Protein AF-A0A6N0BP02-F1 (afdb_monomer)

Sequence (298 aa):
MDADMLDEQMLKAHFDAASQPAMGEALELFSFLGKLPDAFVASQQREAKRLQKLGRDKDPRLEALKVSVEEAERLRSTARWGQARFERAVAALTEEDAVFHGFISDADLRFQKGYTVRLVDDGDADGKSELSATTEADGYFSITLKVKTEKKAGGFPSREDASAVLGAGLSELFGISGAAAAAQPSSSDRKSREVYAELFDPSGQRFHQDPVPIDLEGGSVYREYVVNGDAAGSSSQRYAGNPETRELHDTQKLTKRCNFSTINPDTLVHFDTTAGAQKAGYDLCAHCFGKAKSKPKR

Mean predicted aligned error: 13.96 Å

Foldseek 3Di:
DDPVVVVLVVVVVVVVVVVVVVLVVVLVVLVVQLCVLVVQLVVLVVVLVVCVVVVNPVPVSNVVSVVVNVVSVLVNVVSVLLSVQSVVVVVQVPDPFFKAKEFEAAPSRQGDFQKKKWKDFPPCPPCPDIFMFTADNSRMTITGLPDPPPPPPDDDPDCVLVVLVVVVVVCVSVVVPPPSPPPDPDDDPDPPGFMWMWMAENVRDTDDIHPHTDDSPSGYHYDYHHDHCVRNVQLQAQWKAQPVQLEIARPVQDDPVQCPVVGDPVRIDTDSDPVVSVVVVGFYRCRRPNPVRGDDDD

Nearest PDB structures (foldseek):
  6s1k-assembly1_K  TM=7.282E-01  e=1.228E+00  Escherichia coli str. K-12 substr. MG1655star
  6s1k-assembly1_I  TM=7.366E-01  e=1.228E+00  Escherichia coli str. K-12 substr. MG1655star
  5nfd-assembly2_B  TM=8.803E-01  e=3.651E+00  Homo sapiens

pLDDT: mean 79.86, std 18.84, range [36.25, 97.62]

Structure (mmCIF, N/CA/C/O backbone):
data_AF-A0A6N0BP02-F1
#
_entry.id   AF-A0A6N0BP02-F1
#
loop_
_atom_site.group_PDB
_atom_site.id
_atom_site.type_symbol
_atom_site.label_atom_id
_atom_site.label_alt_id
_atom_site.label_comp_id
_atom_site.label_asym_id
_atom_site.label_entity_id
_atom_site.label_seq_id
_atom_site.pdbx_PDB_ins_code
_atom_site.Cartn_x
_atom_site.Cartn_y
_atom_site.Cartn_z
_atom_site.occupancy
_atom_site.B_iso_or_equiv
_atom_site.auth_seq_id
_atom_site.auth_comp_id
_atom_site.auth_asym_id
_atom_site.auth_atom_id
_atom_site.pdbx_PDB_model_num
ATOM 1 N N . MET A 1 1 ? 0.480 4.090 -51.143 1.00 54.09 1 MET A N 1
ATOM 2 C CA . MET A 1 1 ? -0.223 4.095 -49.847 1.00 54.09 1 MET A CA 1
ATOM 3 C C . MET A 1 1 ? -0.848 2.731 -49.747 1.00 54.09 1 MET A C 1
ATOM 5 O O . MET A 1 1 ? -1.725 2.441 -50.552 1.00 54.09 1 MET A O 1
ATOM 9 N N . ASP A 1 2 ? -0.282 1.881 -48.900 1.00 74.00 2 ASP A N 1
ATOM 10 C CA . ASP A 1 2 ? -0.710 0.490 -48.776 1.00 74.00 2 ASP A CA 1
ATOM 11 C C . ASP A 1 2 ? -2.062 0.428 -48.069 1.00 74.00 2 ASP A C 1
ATOM 13 O O . ASP A 1 2 ? -2.301 1.169 -47.115 1.00 74.00 2 ASP A O 1
ATOM 17 N N . ALA A 1 3 ? -2.962 -0.416 -48.574 1.00 67.81 3 ALA A N 1
ATOM 18 C CA . ALA A 1 3 ? -4.303 -0.590 -48.020 1.00 67.81 3 ALA A CA 1
ATOM 19 C C . ALA A 1 3 ? -4.255 -1.022 -46.542 1.00 67.81 3 ALA A C 1
ATOM 21 O O . ALA A 1 3 ? -5.047 -0.535 -45.739 1.00 67.81 3 ALA A O 1
ATOM 22 N N . ASP A 1 4 ? -3.242 -1.808 -46.172 1.00 65.38 4 ASP A N 1
ATOM 23 C CA . ASP A 1 4 ? -3.018 -2.283 -44.804 1.00 65.38 4 ASP A CA 1
ATOM 24 C C . ASP A 1 4 ? -2.772 -1.133 -43.810 1.00 65.38 4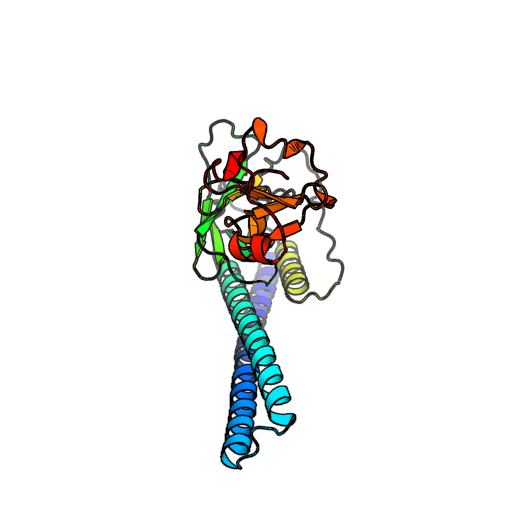 ASP A C 1
ATOM 26 O O . ASP A 1 4 ? -3.284 -1.151 -42.695 1.00 65.38 4 ASP A O 1
ATOM 30 N N . MET A 1 5 ? -2.080 -0.065 -44.232 1.00 68.38 5 MET A N 1
ATOM 31 C CA . MET A 1 5 ? -1.876 1.129 -43.397 1.00 68.38 5 MET A CA 1
ATOM 32 C C . MET A 1 5 ? -3.181 1.886 -43.111 1.00 68.38 5 MET A C 1
ATOM 34 O O . MET A 1 5 ? -3.288 2.579 -42.099 1.00 68.38 5 MET A O 1
ATOM 38 N N . LEU A 1 6 ? -4.144 1.827 -44.033 1.00 68.69 6 LEU A N 1
ATOM 39 C CA . LEU A 1 6 ? -5.411 2.552 -43.938 1.00 68.69 6 LEU A CA 1
ATOM 40 C C . LEU A 1 6 ? -6.392 1.809 -43.024 1.00 68.69 6 LEU A C 1
ATOM 42 O O . LEU A 1 6 ? -7.013 2.439 -42.167 1.00 68.69 6 LEU A O 1
ATOM 46 N N . ASP A 1 7 ? -6.451 0.482 -43.133 1.00 59.44 7 ASP A N 1
ATOM 47 C CA . ASP A 1 7 ? -7.251 -0.362 -42.240 1.00 59.44 7 ASP A CA 1
ATOM 48 C C . ASP A 1 7 ? -6.735 -0.309 -40.796 1.00 59.44 7 ASP A C 1
ATOM 50 O O . ASP A 1 7 ? -7.526 -0.176 -39.860 1.00 59.44 7 ASP A O 1
ATOM 54 N N . GLU A 1 8 ? -5.414 -0.294 -40.598 1.00 57.53 8 GLU A N 1
ATOM 55 C CA . GLU A 1 8 ? -4.807 -0.159 -39.271 1.00 57.53 8 GLU A CA 1
ATOM 56 C C . GLU A 1 8 ? -5.109 1.212 -38.633 1.00 57.53 8 GLU A C 1
ATOM 58 O O . GLU A 1 8 ? -5.434 1.304 -37.445 1.00 57.53 8 GLU A O 1
ATOM 63 N N . GLN A 1 9 ? -5.094 2.290 -39.428 1.00 65.00 9 GLN A N 1
ATOM 64 C CA . GLN A 1 9 ? -5.487 3.624 -38.962 1.00 65.00 9 GLN A CA 1
ATOM 65 C C . GLN A 1 9 ? -6.977 3.717 -38.611 1.00 65.00 9 GLN A C 1
ATOM 67 O O . GLN A 1 9 ? -7.329 4.385 -37.635 1.00 65.00 9 GLN A O 1
ATOM 72 N N . MET A 1 10 ? -7.856 3.044 -39.358 1.00 61.81 10 MET A N 1
ATOM 73 C CA . MET A 1 10 ? -9.293 3.037 -39.067 1.00 61.81 10 MET A CA 1
ATOM 74 C C . MET A 1 10 ? -9.630 2.198 -37.830 1.00 61.81 10 MET A C 1
ATOM 76 O O . MET A 1 10 ? -10.386 2.661 -36.973 1.00 61.81 10 MET A O 1
ATOM 80 N N . LEU A 1 11 ? -9.028 1.014 -37.674 1.00 49.28 11 LEU A N 1
ATOM 81 C CA . LEU A 1 11 ? -9.149 0.204 -36.455 1.00 49.28 11 LEU A CA 1
ATOM 82 C C . LEU A 1 11 ? -8.632 0.958 -35.225 1.00 49.28 11 LEU A C 1
ATOM 84 O O . LEU A 1 11 ? -9.276 0.938 -34.173 1.00 49.28 11 LEU A O 1
ATOM 88 N N . LYS A 1 12 ? -7.520 1.692 -35.371 1.00 58.38 12 LYS A N 1
ATOM 89 C CA . LYS A 1 12 ? -6.984 2.566 -34.324 1.00 58.38 12 LYS A CA 1
ATOM 90 C C . LYS A 1 12 ? -7.985 3.639 -33.909 1.00 58.38 12 LYS A C 1
ATOM 92 O O . LYS A 1 12 ? -8.308 3.736 -32.729 1.00 58.38 12 LYS A O 1
ATOM 97 N N . ALA A 1 13 ? -8.500 4.402 -34.870 1.00 62.38 13 ALA A N 1
ATOM 98 C CA . ALA A 1 13 ? -9.446 5.477 -34.594 1.00 62.38 13 ALA A CA 1
ATOM 99 C C . ALA A 1 13 ? -10.735 4.959 -33.939 1.00 62.38 13 ALA A C 1
ATOM 101 O O . ALA A 1 13 ? -11.265 5.607 -33.040 1.00 62.38 13 ALA A O 1
ATOM 102 N N . HIS A 1 14 ? -11.221 3.780 -34.338 1.00 47.94 14 HIS A N 1
ATOM 103 C CA . HIS A 1 14 ? -12.418 3.182 -33.749 1.00 47.94 14 HIS A CA 1
ATOM 104 C C . HIS A 1 14 ? -12.209 2.693 -32.318 1.00 47.94 14 HIS A C 1
ATOM 106 O O . HIS A 1 14 ? -13.078 2.921 -31.478 1.00 47.94 14 HIS A O 1
ATOM 112 N N . PHE A 1 15 ? -11.074 2.060 -32.017 1.00 53.34 15 PHE A N 1
ATOM 113 C CA . PHE A 1 15 ? -10.794 1.634 -30.649 1.00 53.34 15 PHE A CA 1
ATOM 114 C C . PHE A 1 15 ? -10.520 2.834 -29.740 1.00 53.34 15 PHE A C 1
ATOM 116 O O . PHE A 1 15 ? -11.034 2.868 -28.628 1.00 53.34 15 PHE A O 1
ATOM 123 N N . ASP A 1 16 ? -9.782 3.842 -30.212 1.00 58.41 16 ASP A N 1
ATOM 124 C CA . ASP A 1 16 ? -9.504 5.062 -29.442 1.00 58.41 16 ASP A CA 1
ATOM 125 C C . ASP A 1 16 ? -10.798 5.858 -29.184 1.00 58.41 16 ASP A C 1
ATOM 127 O O . ASP A 1 16 ? -11.011 6.379 -28.090 1.00 58.41 16 ASP A O 1
ATOM 131 N N . ALA A 1 17 ? -11.720 5.877 -30.153 1.00 59.84 17 ALA A N 1
ATOM 132 C CA . ALA A 1 17 ? -13.044 6.469 -29.984 1.00 59.84 17 ALA A CA 1
ATOM 133 C C . ALA A 1 17 ? -13.966 5.658 -29.054 1.00 59.84 17 ALA A C 1
ATOM 135 O O . ALA A 1 17 ? -14.889 6.232 -28.482 1.00 59.84 17 ALA A O 1
ATOM 136 N N . ALA A 1 18 ? -13.744 4.348 -28.900 1.00 56.53 18 ALA A N 1
ATOM 137 C CA . ALA A 1 18 ? -14.547 3.475 -28.040 1.00 56.53 18 ALA A CA 1
ATOM 138 C C . ALA A 1 18 ? -13.993 3.353 -26.607 1.00 56.53 18 ALA A C 1
ATOM 140 O O . ALA A 1 18 ? -14.767 3.211 -25.660 1.00 56.53 18 ALA A O 1
ATOM 141 N N . SER A 1 19 ? -12.673 3.435 -26.420 1.00 60.34 19 SER A N 1
ATOM 142 C CA . SER A 1 19 ? -12.022 3.316 -25.109 1.00 60.34 19 SER A CA 1
ATOM 143 C C . SER A 1 19 ? -12.218 4.558 -24.240 1.00 60.34 19 SER A C 1
ATOM 145 O O . SER A 1 19 ? -12.422 4.434 -23.033 1.00 60.34 19 SER A O 1
ATOM 147 N N . GLN A 1 20 ? -12.227 5.749 -24.843 1.00 65.19 20 GLN A N 1
ATOM 148 C CA . GLN A 1 20 ? -12.463 7.008 -24.134 1.00 65.19 20 GLN A CA 1
ATOM 149 C C . GLN A 1 20 ? -13.833 7.084 -23.433 1.00 65.19 20 GLN A C 1
ATOM 151 O O . GLN A 1 20 ? -13.855 7.388 -22.238 1.00 65.19 20 GLN A O 1
ATOM 156 N N . PRO A 1 21 ? -14.973 6.792 -24.093 1.00 69.38 21 PRO A N 1
ATOM 157 C CA . PRO A 1 21 ? -16.271 6.809 -23.422 1.00 69.38 21 PRO A CA 1
ATOM 158 C C . PRO A 1 21 ? -16.387 5.717 -22.351 1.00 69.38 21 PRO A C 1
ATOM 160 O O . PRO A 1 21 ? -16.880 6.002 -21.264 1.00 69.38 21 PRO A O 1
ATOM 163 N N . ALA A 1 22 ? -15.852 4.512 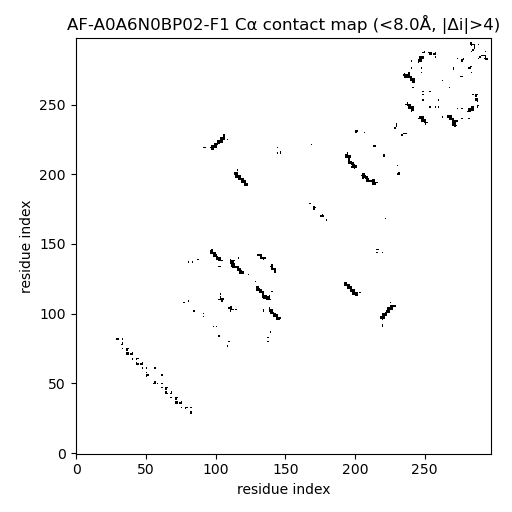-22.589 1.00 68.31 22 ALA A N 1
ATOM 164 C CA . ALA A 1 22 ? -15.868 3.435 -21.595 1.00 68.31 22 ALA A CA 1
ATOM 165 C C . ALA A 1 22 ? -15.045 3.774 -20.333 1.00 68.31 22 ALA A C 1
ATOM 167 O O . ALA A 1 22 ? -15.471 3.483 -19.215 1.00 68.31 22 ALA A O 1
ATOM 168 N N . MET A 1 23 ? -13.888 4.431 -20.486 1.00 70.19 23 MET A N 1
ATOM 169 C CA . MET A 1 23 ? -13.107 4.934 -19.348 1.00 70.19 23 MET A CA 1
ATOM 170 C C . MET A 1 23 ? -13.825 6.068 -18.610 1.00 70.19 23 MET A C 1
ATOM 172 O O . MET A 1 23 ? -13.795 6.104 -17.381 1.00 70.19 23 MET A O 1
ATOM 176 N N . GLY A 1 24 ? -14.498 6.966 -19.336 1.00 73.75 24 GLY A N 1
ATOM 177 C CA . GLY A 1 24 ? -15.325 8.018 -18.743 1.00 73.75 24 GLY A CA 1
ATOM 178 C C . GLY A 1 24 ? -16.450 7.451 -17.873 1.00 73.75 24 GLY A C 1
ATOM 179 O O . GLY A 1 24 ? -16.595 7.846 -16.719 1.00 73.75 24 GLY A O 1
ATOM 180 N N . GLU A 1 25 ? -17.188 6.462 -18.378 1.00 77.75 25 GLU A N 1
ATOM 181 C CA . GLU A 1 25 ? -18.248 5.778 -17.624 1.00 77.75 25 GLU A CA 1
ATOM 182 C C . GLU A 1 25 ? -17.701 5.021 -16.405 1.00 77.75 25 GLU A C 1
ATOM 184 O O . GLU A 1 25 ? -18.303 5.057 -15.329 1.00 77.75 25 GLU A O 1
ATOM 189 N N . ALA A 1 26 ? -16.534 4.378 -16.529 1.00 73.31 26 ALA A N 1
ATOM 190 C CA . ALA A 1 26 ? -15.871 3.728 -15.402 1.00 73.31 26 ALA A CA 1
ATOM 191 C C . ALA A 1 26 ? -15.487 4.740 -14.307 1.00 73.31 26 ALA A C 1
ATOM 193 O O . ALA A 1 26 ? -15.749 4.491 -13.129 1.00 73.31 26 ALA A O 1
ATOM 194 N N . LEU A 1 27 ? -14.933 5.901 -14.678 1.00 76.25 27 LEU A N 1
ATOM 195 C CA . LEU A 1 27 ? -14.625 6.990 -13.741 1.00 76.25 27 LEU A CA 1
ATOM 196 C C . LEU A 1 27 ? -15.880 7.502 -13.031 1.00 76.25 27 LEU A C 1
ATOM 198 O O . LEU A 1 27 ? -15.865 7.708 -11.815 1.00 76.25 27 LEU A O 1
ATOM 202 N N . GLU A 1 28 ? -16.978 7.686 -13.764 1.00 80.38 28 GLU A N 1
ATOM 203 C CA . GLU A 1 28 ? -18.250 8.111 -13.179 1.00 80.38 28 GLU A CA 1
ATOM 204 C C . GLU A 1 28 ? -18.812 7.067 -12.210 1.00 80.38 28 GLU A C 1
ATOM 206 O O . GLU A 1 28 ? -19.241 7.421 -11.105 1.00 80.38 28 GLU A O 1
ATOM 211 N N . LEU A 1 29 ? -18.753 5.782 -12.570 1.00 79.81 29 LEU A N 1
ATOM 212 C CA . LEU A 1 29 ? -19.163 4.686 -11.697 1.00 79.81 29 LEU A CA 1
ATOM 213 C C . LEU A 1 29 ? -18.308 4.640 -10.425 1.00 79.81 29 LEU A C 1
ATOM 215 O O . LEU A 1 29 ? -18.861 4.550 -9.330 1.00 79.81 29 LEU A O 1
ATOM 219 N N . PHE A 1 30 ? -16.984 4.765 -10.533 1.00 77.94 30 PHE A N 1
ATOM 220 C CA . PHE A 1 30 ? -16.097 4.839 -9.368 1.00 77.94 30 PHE A CA 1
ATOM 221 C C . PHE A 1 30 ? -16.401 6.056 -8.491 1.00 77.94 30 PHE A C 1
ATOM 223 O O . PHE A 1 30 ? -16.498 5.924 -7.270 1.00 77.94 30 PHE A O 1
ATOM 230 N N . SER A 1 31 ? -16.631 7.224 -9.096 1.00 79.44 31 SER A N 1
ATOM 231 C CA . SER A 1 31 ? -17.031 8.437 -8.375 1.00 79.44 31 SER A CA 1
ATOM 232 C C . SER A 1 31 ? -18.355 8.245 -7.632 1.00 79.44 31 SER A C 1
ATOM 234 O O . SER A 1 31 ? -18.522 8.702 -6.497 1.00 79.44 31 SER A O 1
ATOM 236 N N . PHE A 1 32 ? -19.309 7.543 -8.245 1.00 82.88 32 PHE A N 1
ATOM 237 C CA . PHE A 1 32 ? -20.578 7.200 -7.617 1.00 82.88 32 PHE A CA 1
ATOM 238 C C . PHE A 1 32 ? -20.394 6.211 -6.459 1.00 82.88 32 PHE A C 1
ATOM 240 O O . PHE A 1 32 ? -20.877 6.467 -5.353 1.00 82.88 32 PHE A O 1
ATOM 247 N N . LEU A 1 33 ? -19.651 5.122 -6.675 1.00 80.50 33 LEU A N 1
ATOM 248 C CA . LEU A 1 33 ? -19.361 4.116 -5.651 1.00 80.50 33 LEU A CA 1
ATOM 249 C C . LEU A 1 33 ? -18.604 4.719 -4.461 1.00 80.50 33 LEU A C 1
ATOM 251 O O . LEU A 1 33 ? -18.907 4.383 -3.318 1.00 80.50 33 LEU A O 1
ATOM 255 N N . GLY A 1 34 ? -17.710 5.683 -4.699 1.00 80.44 34 GLY A N 1
ATOM 256 C CA . GLY A 1 34 ? -17.009 6.424 -3.650 1.00 80.44 34 GLY A CA 1
ATOM 257 C C . GLY A 1 34 ? -17.931 7.246 -2.736 1.00 80.44 34 GLY A C 1
ATOM 258 O O . GLY A 1 34 ? -17.589 7.480 -1.576 1.00 80.44 34 GLY A O 1
ATOM 259 N N . LYS A 1 35 ? -19.124 7.642 -3.207 1.00 85.88 35 LYS A N 1
ATOM 260 C CA . LYS A 1 35 ? -20.110 8.417 -2.423 1.00 85.88 35 LYS A CA 1
ATOM 261 C C . LYS A 1 35 ? -21.003 7.549 -1.533 1.00 85.88 35 LYS A C 1
ATOM 263 O O . LYS A 1 35 ? -21.550 8.056 -0.549 1.00 85.88 35 LYS A O 1
ATOM 268 N N . LEU A 1 36 ? -21.172 6.263 -1.849 1.00 88.62 36 LEU A N 1
ATOM 269 C CA . LEU A 1 36 ? -22.065 5.369 -1.100 1.00 88.62 36 LEU A CA 1
ATOM 270 C C . LEU A 1 36 ? -21.646 5.193 0.374 1.00 88.62 36 LEU A C 1
ATOM 272 O O . LEU A 1 36 ? -22.517 5.339 1.240 1.00 88.62 36 LEU A O 1
ATOM 276 N N . PRO A 1 37 ? -20.355 4.968 0.706 1.00 88.62 37 PRO A N 1
ATOM 277 C CA . PRO A 1 37 ? -19.915 4.888 2.097 1.00 88.62 37 PRO A CA 1
ATOM 278 C C . PRO A 1 37 ? -20.215 6.161 2.892 1.00 88.62 37 PRO A C 1
ATOM 280 O O . PRO A 1 37 ? -20.671 6.076 4.029 1.00 88.62 37 PRO A O 1
ATOM 283 N N . ASP A 1 38 ? -20.035 7.345 2.296 1.00 87.62 38 ASP A N 1
ATOM 284 C CA . ASP A 1 38 ? -20.312 8.623 2.966 1.00 87.62 38 ASP A CA 1
ATOM 285 C C . ASP A 1 38 ? -21.805 8.784 3.294 1.00 87.62 38 ASP A C 1
ATOM 287 O O . ASP A 1 38 ? -22.168 9.160 4.415 1.00 87.62 38 ASP A O 1
ATOM 291 N N . ALA A 1 39 ? -22.690 8.441 2.352 1.00 90.81 39 ALA A N 1
ATOM 292 C CA . ALA A 1 39 ? -24.134 8.467 2.581 1.00 90.81 39 ALA A CA 1
ATOM 293 C C . ALA A 1 39 ? -24.561 7.475 3.679 1.00 90.81 39 ALA A C 1
ATOM 295 O O . ALA A 1 39 ? -25.383 7.814 4.541 1.00 90.81 39 ALA A O 1
ATOM 296 N N . PHE A 1 40 ? -23.976 6.274 3.675 1.00 92.31 40 PHE A N 1
ATOM 297 C CA . PHE A 1 40 ? -24.231 5.242 4.675 1.00 92.31 40 PHE A CA 1
ATOM 298 C C . PHE A 1 40 ? -23.752 5.668 6.071 1.00 92.31 40 PHE A C 1
ATOM 300 O O . PHE A 1 40 ? -24.559 5.673 7.002 1.00 92.31 40 PHE A O 1
ATOM 307 N N . VAL A 1 41 ? -22.497 6.119 6.213 1.00 91.88 41 VAL A N 1
ATOM 308 C CA . VAL A 1 41 ? -21.934 6.637 7.477 1.00 91.88 41 VAL A CA 1
ATOM 309 C C . VAL A 1 41 ? -22.814 7.754 8.033 1.00 91.88 41 VAL A C 1
ATOM 311 O O . VAL A 1 41 ? -23.217 7.712 9.198 1.00 91.88 41 VAL A O 1
ATOM 314 N N . ALA A 1 42 ? -23.191 8.725 7.195 1.00 94.06 42 ALA A N 1
ATOM 315 C CA . ALA A 1 42 ? -24.053 9.824 7.613 1.00 94.06 42 ALA A CA 1
ATOM 316 C C . ALA A 1 42 ? -25.430 9.335 8.098 1.00 94.06 42 ALA A C 1
ATOM 318 O O . ALA A 1 42 ? -25.988 9.897 9.043 1.00 94.06 42 ALA A O 1
ATOM 319 N N . SER A 1 43 ? -25.983 8.288 7.477 1.00 95.56 43 SER A N 1
ATOM 320 C CA . SER A 1 43 ? -27.235 7.661 7.910 1.00 95.56 43 SER A CA 1
ATOM 321 C C . SER A 1 43 ? -27.109 6.997 9.284 1.00 95.56 43 SER A C 1
ATOM 323 O O . SER A 1 43 ? -27.890 7.319 10.183 1.00 95.56 43 SER A O 1
ATOM 325 N N . GLN A 1 44 ? -26.090 6.154 9.488 1.00 95.88 44 GLN A N 1
ATOM 326 C CA . GLN A 1 44 ? -25.871 5.460 10.763 1.00 95.88 44 GLN A CA 1
ATOM 327 C C . GLN A 1 44 ? -25.601 6.445 11.910 1.00 95.88 44 GLN A C 1
ATOM 329 O O . GLN A 1 44 ? -26.158 6.318 13.001 1.00 95.88 44 GLN A O 1
ATOM 334 N N . GLN A 1 45 ? -24.823 7.501 11.650 1.00 95.56 45 GLN A N 1
ATOM 335 C CA . GLN A 1 45 ? -24.556 8.557 12.629 1.00 95.56 45 GLN A CA 1
ATOM 336 C C . GLN A 1 45 ? -25.820 9.338 13.021 1.00 95.56 45 GLN A C 1
ATOM 338 O O . GLN A 1 45 ? -25.974 9.716 14.186 1.00 95.56 45 GLN A O 1
ATOM 343 N N . ARG A 1 46 ? -26.738 9.601 12.077 1.00 97.44 46 ARG A N 1
ATOM 344 C CA . ARG A 1 46 ? -28.029 10.242 12.387 1.00 97.44 46 ARG A CA 1
ATOM 345 C C . ARG A 1 46 ? -28.884 9.359 13.288 1.00 97.44 46 ARG A C 1
ATOM 347 O O . ARG A 1 46 ? -29.460 9.871 14.248 1.00 97.44 46 ARG A O 1
ATOM 354 N N . GLU A 1 47 ? -28.935 8.061 13.009 1.00 97.06 47 GLU A N 1
ATOM 355 C CA . GLU A 1 47 ? -29.698 7.111 13.817 1.00 97.06 47 GLU A CA 1
ATOM 356 C C . GLU A 1 47 ? -29.109 6.958 15.226 1.00 97.06 47 GLU A C 1
ATOM 358 O O . GLU A 1 47 ? -29.844 7.024 16.214 1.00 97.06 47 GLU A O 1
ATOM 363 N N . ALA A 1 48 ? -27.781 6.881 15.348 1.00 94.88 48 ALA A N 1
ATOM 364 C CA . ALA A 1 48 ? -27.108 6.838 16.644 1.00 94.88 48 ALA A CA 1
ATOM 365 C C . ALA A 1 48 ? -27.424 8.089 17.484 1.00 94.88 48 ALA A C 1
ATOM 367 O O . ALA A 1 48 ? -27.833 7.987 18.643 1.00 94.88 48 ALA A O 1
ATOM 368 N N . LYS A 1 49 ? -27.342 9.281 16.873 1.00 96.19 49 LYS A N 1
ATOM 369 C CA . LYS A 1 49 ? -27.725 10.548 17.521 1.00 96.19 49 LYS A CA 1
ATOM 370 C C . LYS A 1 49 ? -29.202 10.574 17.921 1.00 96.19 49 LYS A C 1
ATOM 372 O O . LYS A 1 49 ? -29.541 11.141 18.959 1.00 96.19 49 LYS A O 1
ATOM 377 N N . ARG A 1 50 ? -30.097 9.988 17.116 1.00 97.62 50 ARG A N 1
ATOM 378 C CA . ARG A 1 50 ? -31.532 9.899 17.429 1.00 97.62 50 ARG A CA 1
ATOM 379 C C . ARG A 1 50 ? -31.771 9.044 18.672 1.00 97.62 50 ARG A C 1
ATOM 381 O O . ARG A 1 50 ? -32.514 9.470 19.551 1.00 97.62 50 ARG A O 1
ATOM 388 N N . LEU A 1 51 ? -31.138 7.876 18.763 1.00 96.06 51 LEU A N 1
ATOM 389 C CA . LEU A 1 51 ? -31.261 6.982 19.918 1.00 96.06 51 LEU A CA 1
ATOM 390 C C . LEU A 1 51 ? -30.716 7.624 21.203 1.00 96.06 51 LEU A C 1
ATOM 392 O O . LEU A 1 51 ? -31.395 7.586 22.228 1.00 96.06 51 LEU A O 1
ATOM 396 N N . GLN A 1 52 ? -29.565 8.297 21.130 1.00 95.25 52 GLN A N 1
ATOM 397 C CA . GLN A 1 52 ? -29.007 9.059 22.257 1.00 95.25 52 GLN A CA 1
ATOM 398 C C . GLN A 1 52 ? -29.973 10.149 22.749 1.00 95.25 52 GLN A C 1
ATOM 400 O O . GLN A 1 52 ? -30.261 10.246 23.938 1.00 95.25 52 GLN A O 1
ATOM 405 N N . LYS A 1 53 ? -30.570 10.929 21.834 1.00 96.88 53 LYS A N 1
ATOM 406 C CA . LYS A 1 53 ? -31.561 11.964 22.193 1.00 96.88 53 LYS A CA 1
ATOM 407 C C . LYS A 1 53 ? -32.817 11.411 22.870 1.00 96.88 53 LYS A C 1
ATOM 409 O O . LYS A 1 53 ? -33.478 12.141 23.599 1.00 96.88 53 LYS A O 1
ATOM 414 N N . LEU A 1 54 ? -33.154 10.146 22.629 1.00 96.50 54 LEU A N 1
ATOM 415 C CA . LEU A 1 54 ? -34.277 9.463 23.275 1.00 96.50 54 LEU A CA 1
ATOM 416 C C . LEU A 1 54 ? -33.917 8.888 24.659 1.00 96.50 54 LEU A C 1
ATOM 418 O O . LEU A 1 54 ? -34.730 8.163 25.229 1.00 96.50 54 LEU A O 1
ATOM 422 N N . GLY A 1 55 ? -32.718 9.167 25.185 1.00 95.38 55 GLY A N 1
ATOM 423 C CA . GLY A 1 55 ? -32.239 8.633 26.464 1.00 95.38 55 GLY A CA 1
ATOM 424 C C . GLY A 1 55 ? -31.964 7.129 26.421 1.00 95.38 55 GLY A C 1
ATOM 425 O O . GLY A 1 55 ? -31.998 6.453 27.449 1.00 95.38 55 GLY A O 1
ATOM 426 N N . ARG A 1 56 ? -31.740 6.574 25.224 1.00 93.50 56 ARG A N 1
ATOM 427 C CA . ARG A 1 56 ? -31.528 5.139 25.003 1.00 93.50 56 ARG A CA 1
ATOM 428 C C . ARG A 1 56 ? -30.048 4.773 24.973 1.00 93.50 56 ARG A C 1
ATOM 430 O O . ARG A 1 56 ? -29.632 3.957 24.162 1.00 93.50 56 ARG A O 1
ATOM 437 N N . ASP A 1 57 ? -29.259 5.336 25.882 1.00 91.94 57 ASP A N 1
ATOM 438 C CA . ASP A 1 57 ? -27.793 5.193 25.885 1.00 91.94 57 ASP A CA 1
ATOM 439 C C . ASP A 1 57 ? -27.305 3.753 26.116 1.00 91.94 57 ASP A C 1
ATOM 441 O O . ASP A 1 57 ? -26.154 3.433 25.836 1.00 91.94 57 ASP A O 1
ATOM 445 N N . LYS A 1 58 ? -28.183 2.873 26.613 1.00 94.12 58 LYS A N 1
ATOM 446 C CA . LYS A 1 58 ? -27.914 1.443 26.837 1.00 94.12 58 LYS A CA 1
ATOM 447 C C . LYS A 1 58 ? -28.567 0.528 25.795 1.00 94.12 58 LYS A C 1
ATOM 449 O O . LYS A 1 58 ? -28.594 -0.684 25.991 1.00 94.12 58 LYS A O 1
ATOM 454 N N . ASP A 1 59 ? -29.155 1.083 24.735 1.00 95.25 59 ASP A N 1
ATOM 455 C CA . ASP A 1 59 ? -29.767 0.283 23.673 1.00 95.25 59 ASP A CA 1
ATOM 456 C C . ASP A 1 59 ? -28.661 -0.455 22.896 1.00 95.25 59 ASP A C 1
ATOM 458 O O . ASP A 1 59 ? -27.759 0.205 22.375 1.00 95.25 59 ASP A O 1
ATOM 462 N N . PRO A 1 60 ? -28.700 -1.798 22.787 1.00 95.00 60 PRO A N 1
ATOM 463 C CA . PRO A 1 60 ? -27.671 -2.571 22.082 1.00 95.00 60 PRO A CA 1
ATOM 464 C C . PRO A 1 60 ? -27.516 -2.156 20.612 1.00 95.00 60 PRO A C 1
ATOM 466 O O . PRO A 1 60 ? -26.464 -2.373 20.011 1.00 95.00 60 PRO A O 1
ATOM 469 N N . ARG A 1 61 ? -28.532 -1.504 20.030 1.00 95.44 61 ARG A N 1
ATOM 470 C CA . ARG A 1 61 ? -28.451 -0.929 18.685 1.00 95.44 61 ARG A CA 1
ATOM 471 C C . ARG A 1 61 ? -27.399 0.171 18.585 1.00 95.44 61 ARG A C 1
ATOM 473 O O . ARG A 1 61 ? -26.813 0.313 17.523 1.00 95.44 61 ARG A O 1
ATOM 480 N N . LEU A 1 62 ? -27.131 0.933 19.649 1.00 95.06 62 LEU A N 1
ATOM 481 C CA . LEU A 1 62 ? -26.099 1.974 19.619 1.00 95.06 62 LEU A CA 1
ATOM 482 C C . LEU A 1 62 ? -24.705 1.394 19.383 1.00 95.06 62 LEU A C 1
ATOM 484 O O . LEU A 1 62 ? -23.953 1.951 18.590 1.00 95.06 62 LEU A O 1
ATOM 488 N N . GLU A 1 63 ? -24.375 0.275 20.027 1.00 93.44 63 GLU A N 1
ATOM 489 C CA . GLU A 1 63 ? -23.088 -0.392 19.810 1.00 93.44 63 GLU A CA 1
ATOM 490 C C . GLU A 1 63 ? -23.003 -0.982 18.399 1.00 93.44 63 GLU A C 1
ATOM 492 O O . GLU A 1 63 ? -22.005 -0.779 17.712 1.00 93.44 63 GLU A O 1
ATOM 497 N N . ALA A 1 64 ? -24.082 -1.599 17.904 1.00 95.25 64 ALA A N 1
ATOM 498 C CA . ALA A 1 64 ? -24.136 -2.081 16.522 1.00 95.25 64 ALA A CA 1
ATOM 499 C C . ALA A 1 64 ? -23.947 -0.946 15.493 1.00 95.25 64 ALA A C 1
ATOM 501 O O . ALA A 1 64 ? -23.229 -1.111 14.509 1.00 95.25 64 ALA A O 1
ATOM 502 N N . LEU A 1 65 ? -24.545 0.227 15.733 1.00 94.94 65 LEU A N 1
ATOM 503 C CA . LEU A 1 65 ? -24.387 1.403 14.874 1.00 94.94 65 LEU A CA 1
ATOM 504 C C . LEU A 1 65 ? -22.950 1.934 14.881 1.00 94.94 65 LEU A C 1
ATOM 506 O O . LEU A 1 65 ? -22.456 2.324 13.828 1.00 94.94 65 LEU A O 1
ATOM 510 N N . LYS A 1 66 ? -22.269 1.942 16.034 1.00 92.69 66 LYS A N 1
ATOM 511 C CA . LYS A 1 66 ? -20.858 2.356 16.122 1.00 92.69 66 LYS A CA 1
ATOM 512 C C . LYS A 1 66 ? -19.954 1.431 15.313 1.00 92.69 66 LYS A C 1
ATOM 514 O O . LYS A 1 66 ? -19.185 1.923 14.496 1.00 92.69 66 LYS A O 1
ATOM 519 N N . VAL A 1 67 ? -20.109 0.117 15.484 1.00 94.31 67 VAL A N 1
ATOM 520 C CA . VAL A 1 67 ? -19.359 -0.886 14.709 1.00 94.31 67 VAL A CA 1
ATOM 521 C C . VAL A 1 67 ? -19.618 -0.711 13.210 1.00 94.31 67 VAL A C 1
ATOM 523 O O . VAL A 1 67 ? -18.682 -0.688 12.418 1.00 94.31 67 VAL A O 1
ATOM 526 N N . SER A 1 68 ? -20.877 -0.497 12.818 1.00 93.81 68 SER A N 1
ATOM 527 C CA . SER A 1 68 ? -21.243 -0.265 11.417 1.00 93.81 68 SER A CA 1
ATOM 528 C C . SER A 1 68 ? -20.639 1.024 10.840 1.00 93.81 68 SER A C 1
ATOM 530 O O . SER A 1 68 ? -20.241 1.043 9.677 1.00 93.81 68 SER A O 1
ATOM 532 N N . VAL A 1 69 ? -20.541 2.097 11.636 1.00 90.62 69 VAL A N 1
ATOM 533 C CA . VAL A 1 69 ? -19.849 3.333 11.233 1.00 90.62 69 VAL A CA 1
ATOM 534 C C . VAL A 1 69 ? -18.358 3.077 11.033 1.00 90.62 69 VAL A C 1
ATOM 536 O O . VAL A 1 69 ? -17.830 3.479 10.001 1.00 90.62 69 VAL A O 1
ATOM 539 N N . GLU A 1 70 ? -17.693 2.391 11.966 1.00 89.06 70 GLU A N 1
ATOM 540 C CA . GLU A 1 70 ? -16.267 2.061 11.837 1.00 89.06 70 GLU A CA 1
ATOM 541 C C . GLU A 1 70 ? -15.985 1.220 10.585 1.00 89.06 70 GLU A C 1
ATOM 543 O O . GLU A 1 70 ? -15.047 1.506 9.841 1.00 89.06 70 GLU A O 1
ATOM 548 N N . GLU A 1 71 ? -16.808 0.208 10.310 1.00 88.88 71 GLU A N 1
ATOM 549 C CA . GLU A 1 71 ? -16.674 -0.629 9.115 1.00 88.88 71 GLU A CA 1
ATOM 550 C C . GLU A 1 71 ? -16.887 0.178 7.827 1.00 88.88 71 GLU A C 1
ATOM 552 O O . GLU A 1 71 ? -16.095 0.087 6.886 1.00 88.88 71 GLU A O 1
ATOM 557 N N . ALA A 1 72 ? -17.904 1.038 7.794 1.00 88.19 72 ALA A N 1
ATOM 558 C CA . ALA A 1 72 ? -18.160 1.889 6.641 1.00 88.19 72 ALA A CA 1
ATOM 559 C C . ALA A 1 72 ? -17.065 2.948 6.421 1.00 88.19 72 ALA A C 1
ATOM 561 O O . ALA A 1 72 ? -16.763 3.290 5.278 1.00 88.19 72 ALA A O 1
ATOM 562 N N . GLU A 1 73 ? -16.422 3.443 7.482 1.00 88.00 73 GLU A N 1
ATOM 563 C CA . GLU A 1 73 ? -15.256 4.326 7.372 1.00 88.00 73 GLU A CA 1
ATOM 564 C C . GLU A 1 73 ? -14.022 3.606 6.812 1.00 88.00 73 GLU A C 1
ATOM 566 O O . GLU A 1 73 ? -13.268 4.208 6.034 1.00 88.00 73 GLU A O 1
ATOM 571 N N . ARG A 1 74 ? -13.836 2.317 7.133 1.00 85.62 74 ARG A N 1
ATOM 572 C CA . ARG A 1 74 ? -12.816 1.478 6.482 1.00 85.62 74 ARG A CA 1
ATOM 573 C C . ARG A 1 74 ? -13.114 1.327 4.995 1.00 85.62 74 ARG A C 1
ATOM 575 O O . ARG A 1 74 ? -12.262 1.678 4.185 1.00 85.62 74 ARG A O 1
ATOM 582 N N . LEU A 1 75 ? -14.341 0.934 4.637 1.00 85.50 75 LEU A N 1
ATOM 583 C CA . LEU A 1 75 ? -14.770 0.809 3.237 1.00 85.50 75 LEU A CA 1
ATOM 584 C C . LEU A 1 75 ? -14.599 2.117 2.461 1.00 85.50 75 LEU A C 1
ATOM 586 O O . LEU A 1 75 ? -14.113 2.108 1.333 1.00 85.50 75 LEU A O 1
ATOM 590 N N . ARG A 1 76 ? -14.942 3.256 3.073 1.00 86.06 76 ARG A N 1
ATOM 591 C CA . ARG A 1 76 ? -14.716 4.579 2.483 1.00 86.06 76 ARG A CA 1
ATOM 592 C C . ARG A 1 76 ? -13.243 4.822 2.175 1.00 86.06 76 ARG A C 1
ATOM 594 O O . ARG A 1 76 ? -12.922 5.359 1.118 1.00 86.06 76 ARG A O 1
ATOM 601 N N . SER A 1 77 ? -12.361 4.485 3.111 1.00 85.19 77 SER A N 1
ATOM 602 C CA . SER A 1 77 ? -10.922 4.702 2.949 1.00 85.19 77 SER A CA 1
ATOM 603 C C . SER A 1 77 ? -10.374 3.830 1.821 1.00 85.19 77 SER A C 1
ATOM 605 O O . SER A 1 77 ? -9.727 4.353 0.918 1.00 85.19 77 SER A O 1
ATOM 607 N N . THR A 1 78 ? -10.751 2.549 1.791 1.00 83.25 78 THR A N 1
ATOM 608 C CA . THR A 1 78 ? -10.408 1.618 0.708 1.00 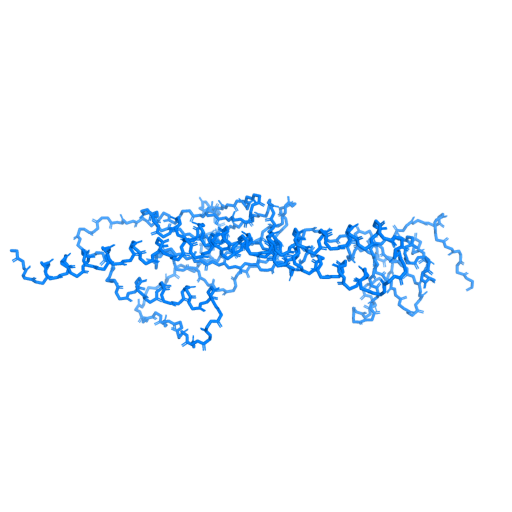83.25 78 THR A CA 1
ATOM 609 C C . THR A 1 78 ? -10.928 2.091 -0.649 1.00 83.25 78 THR A C 1
ATOM 611 O O . THR A 1 78 ? -10.179 2.085 -1.620 1.00 83.25 78 THR A O 1
ATOM 614 N N . ALA A 1 79 ? -12.177 2.562 -0.728 1.00 84.50 79 ALA A N 1
ATOM 615 C CA . ALA A 1 79 ? -12.752 3.077 -1.970 1.00 84.50 79 ALA A CA 1
ATOM 616 C C . ALA A 1 79 ? -11.983 4.300 -2.497 1.00 84.50 79 ALA A C 1
ATOM 618 O O . ALA A 1 79 ? -11.696 4.382 -3.689 1.00 84.50 79 ALA A O 1
ATOM 619 N N . ARG A 1 80 ? -11.592 5.224 -1.608 1.00 84.69 80 ARG A N 1
ATOM 620 C CA . ARG A 1 80 ? -10.769 6.387 -1.978 1.00 84.69 80 ARG A CA 1
ATOM 621 C C . ARG A 1 80 ? -9.387 5.980 -2.478 1.00 84.69 80 ARG A C 1
ATOM 623 O O . ARG A 1 80 ? -8.897 6.568 -3.435 1.00 84.69 80 ARG A O 1
ATOM 630 N N . TRP A 1 81 ? -8.767 4.978 -1.859 1.00 85.38 81 TRP A N 1
ATOM 631 C CA . TRP A 1 81 ? -7.491 4.447 -2.336 1.00 85.38 81 TRP A CA 1
ATOM 632 C C . TRP A 1 81 ? -7.632 3.776 -3.701 1.00 85.38 81 TRP A C 1
ATOM 634 O O . TRP A 1 81 ? -6.820 4.038 -4.580 1.00 85.38 81 TRP A O 1
ATOM 644 N N . GLY A 1 82 ? -8.688 2.985 -3.912 1.00 84.06 82 GLY A N 1
ATOM 645 C CA . GLY A 1 82 ? -8.987 2.387 -5.215 1.00 84.06 82 GLY A CA 1
ATOM 646 C C . GLY A 1 82 ? -9.185 3.439 -6.310 1.00 84.06 82 GLY A C 1
ATOM 647 O O . GLY A 1 82 ? -8.625 3.303 -7.393 1.00 84.06 82 GLY A O 1
ATOM 648 N N . GLN A 1 83 ? -9.895 4.531 -6.006 1.00 83.81 83 GLN A N 1
ATOM 649 C CA . GLN A 1 83 ? -10.049 5.657 -6.929 1.00 83.81 83 GLN A CA 1
ATOM 650 C C . GLN A 1 83 ? -8.696 6.290 -7.289 1.00 83.81 83 GLN A C 1
ATOM 652 O O . GLN A 1 83 ? -8.403 6.451 -8.470 1.00 83.81 83 GLN A O 1
ATOM 657 N N . ALA A 1 84 ? -7.854 6.599 -6.297 1.00 84.88 84 ALA A N 1
ATOM 658 C CA . ALA A 1 84 ? -6.532 7.179 -6.546 1.00 84.88 84 ALA A CA 1
ATOM 659 C C . ALA A 1 84 ? -5.646 6.258 -7.408 1.00 84.88 84 ALA A C 1
ATOM 661 O O . ALA A 1 84 ? -4.961 6.731 -8.315 1.00 84.88 84 ALA A O 1
ATOM 662 N N . ARG A 1 85 ? -5.702 4.936 -7.177 1.00 86.38 85 ARG A N 1
ATOM 663 C CA . ARG A 1 85 ? -5.003 3.942 -8.012 1.00 86.38 85 ARG A CA 1
ATOM 664 C C . ARG A 1 85 ? -5.464 3.991 -9.455 1.00 86.38 85 ARG A C 1
ATOM 666 O O . ARG A 1 85 ? -4.637 4.056 -10.359 1.00 86.38 85 ARG A O 1
ATOM 673 N N . PHE A 1 86 ? -6.776 3.997 -9.658 1.00 83.25 86 PHE A N 1
ATOM 674 C CA . PHE A 1 86 ? -7.358 4.041 -10.989 1.00 83.25 86 PHE A CA 1
ATOM 675 C C . PHE A 1 86 ? -6.986 5.331 -11.732 1.00 83.25 86 PHE A C 1
ATOM 677 O O . PHE A 1 86 ? -6.527 5.268 -12.868 1.00 83.25 86 PHE A O 1
ATOM 684 N N . GLU A 1 87 ? -7.101 6.491 -11.081 1.00 84.62 87 GLU A N 1
ATOM 685 C CA . GLU A 1 87 ? -6.737 7.787 -11.671 1.00 84.62 87 GLU A CA 1
ATOM 686 C C . GLU A 1 87 ? -5.261 7.828 -12.104 1.00 84.62 87 GLU A C 1
ATOM 688 O O . GLU A 1 87 ? -4.959 8.260 -13.216 1.00 84.62 87 GLU A O 1
ATOM 693 N N . ARG A 1 88 ? -4.339 7.325 -11.271 1.00 87.94 88 ARG A N 1
ATOM 694 C CA . ARG A 1 88 ? -2.907 7.253 -11.611 1.00 87.94 88 ARG A CA 1
ATOM 695 C C . ARG A 1 88 ? -2.614 6.248 -12.720 1.00 87.94 88 ARG A C 1
ATOM 697 O O . ARG A 1 88 ? -1.795 6.540 -13.586 1.00 87.94 88 ARG A O 1
ATOM 704 N N . ALA A 1 89 ? -3.275 5.091 -12.711 1.00 81.00 89 ALA A N 1
ATOM 705 C CA . ALA A 1 89 ? -3.125 4.094 -13.765 1.00 81.00 89 ALA A CA 1
ATOM 706 C C . ALA A 1 89 ? -3.584 4.648 -15.121 1.00 81.00 89 ALA A C 1
ATOM 708 O O . ALA A 1 89 ? -2.869 4.520 -16.109 1.00 81.00 89 ALA A O 1
ATOM 709 N N . VAL A 1 90 ? -4.731 5.334 -15.158 1.00 82.25 90 VAL A N 1
ATOM 710 C CA . VAL A 1 90 ? -5.215 6.008 -16.370 1.00 82.25 90 VAL A CA 1
ATOM 711 C C . VAL A 1 90 ? -4.250 7.109 -16.808 1.00 82.25 90 VAL A C 1
ATOM 713 O O . VAL A 1 90 ? -3.925 7.176 -17.989 1.00 82.25 90 VAL A O 1
ATOM 716 N N . ALA A 1 91 ? -3.745 7.931 -15.882 1.00 81.94 91 ALA A N 1
ATOM 717 C CA . ALA A 1 91 ? -2.777 8.976 -16.213 1.00 81.94 91 ALA A CA 1
ATOM 718 C C . ALA A 1 91 ? -1.509 8.397 -16.864 1.00 81.94 91 ALA A C 1
ATOM 720 O O . ALA A 1 91 ? -1.121 8.850 -17.938 1.00 81.94 91 ALA A O 1
ATOM 721 N N . ALA A 1 92 ? -0.934 7.342 -16.283 1.00 82.44 92 ALA A N 1
ATOM 722 C CA . ALA A 1 92 ? 0.255 6.673 -16.811 1.00 82.44 92 ALA A CA 1
ATOM 723 C C . ALA A 1 92 ? 0.037 6.049 -18.201 1.00 82.44 92 ALA A C 1
ATOM 725 O O . ALA A 1 92 ? 0.945 6.049 -19.026 1.00 82.44 92 ALA A O 1
ATOM 726 N N . LEU A 1 93 ? -1.172 5.554 -18.493 1.00 77.88 93 LEU A N 1
ATOM 727 C CA . LEU A 1 93 ? -1.530 5.030 -19.819 1.00 77.88 93 LEU A CA 1
ATOM 728 C C . LEU A 1 93 ? -1.648 6.121 -20.892 1.00 77.88 93 LEU A C 1
ATOM 730 O O . LEU A 1 93 ? -1.617 5.812 -22.081 1.00 77.88 93 LEU A O 1
ATOM 734 N N . THR A 1 94 ? -1.829 7.378 -20.484 1.00 80.50 94 THR A N 1
ATOM 735 C CA . THR A 1 94 ? -1.905 8.527 -21.399 1.00 80.50 94 THR A CA 1
ATOM 736 C C . THR A 1 94 ? -0.569 9.235 -21.599 1.00 80.50 94 THR A C 1
ATOM 738 O O . THR A 1 94 ? -0.492 10.138 -22.433 1.00 80.50 94 THR A O 1
ATOM 741 N N . GLU A 1 95 ? 0.474 8.854 -20.858 1.00 80.31 95 GLU A N 1
ATOM 742 C CA . GLU A 1 95 ? 1.814 9.401 -21.055 1.00 80.31 95 GLU A CA 1
ATOM 743 C C . GLU A 1 95 ? 2.414 8.894 -22.378 1.00 80.31 95 GLU A C 1
ATOM 745 O O . GLU A 1 95 ? 2.226 7.743 -22.770 1.00 80.31 95 GLU A O 1
ATOM 750 N N . GLU A 1 96 ? 3.111 9.778 -23.100 1.00 80.56 96 GLU A N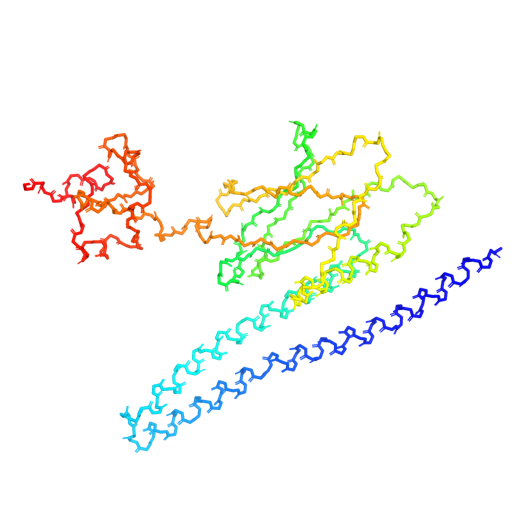 1
ATOM 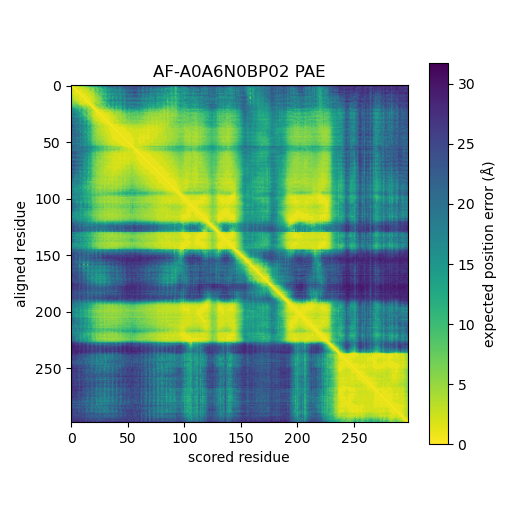751 C CA . GLU A 1 96 ? 3.744 9.432 -24.383 1.00 80.56 96 GLU A CA 1
ATOM 752 C C . GLU A 1 96 ? 4.965 8.520 -24.197 1.00 80.56 96 GLU A C 1
ATOM 754 O O . GLU A 1 96 ? 5.279 7.711 -25.072 1.00 80.56 96 GLU A O 1
ATOM 759 N N . ASP A 1 97 ? 5.648 8.658 -23.060 1.00 88.50 97 ASP A N 1
ATOM 760 C CA . ASP A 1 97 ? 6.818 7.867 -22.708 1.00 88.50 97 ASP A CA 1
ATOM 761 C C . ASP A 1 97 ? 6.409 6.594 -21.954 1.00 88.50 97 ASP A C 1
ATOM 763 O O . ASP A 1 97 ? 5.474 6.587 -21.154 1.00 88.50 97 ASP A O 1
ATOM 767 N N . ALA A 1 98 ? 7.167 5.515 -22.159 1.00 89.81 98 ALA A N 1
ATOM 768 C CA . ALA A 1 98 ? 7.041 4.325 -21.330 1.00 89.81 98 ALA A CA 1
ATOM 769 C C . ALA A 1 98 ? 7.396 4.665 -19.873 1.00 89.81 98 ALA A C 1
ATOM 771 O O . ALA A 1 98 ? 8.416 5.306 -19.605 1.00 89.81 98 ALA A O 1
ATOM 772 N N . VAL A 1 99 ? 6.584 4.211 -18.921 1.00 93.94 99 VAL A N 1
ATOM 773 C CA . VAL A 1 99 ? 6.797 4.460 -17.489 1.00 93.94 99 VAL A CA 1
ATOM 774 C C . VAL A 1 99 ? 6.783 3.173 -16.682 1.00 93.94 99 VAL A C 1
ATOM 776 O O . VAL A 1 99 ? 5.923 2.316 -16.855 1.00 93.94 99 VAL A O 1
ATOM 779 N N . PHE A 1 100 ? 7.716 3.054 -15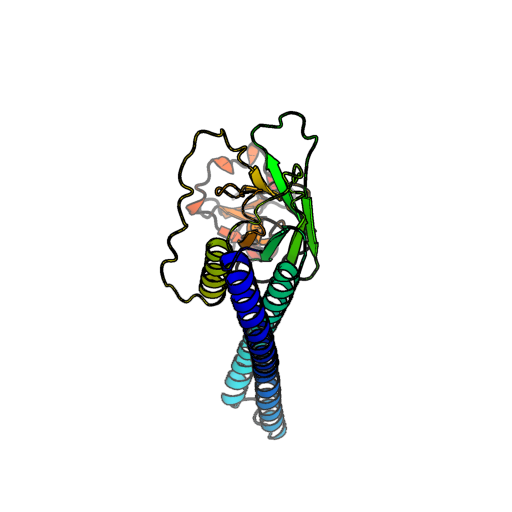.745 1.00 94.88 100 PHE A N 1
ATOM 780 C CA . PHE A 1 100 ? 7.631 2.086 -14.666 1.00 94.88 100 PHE A CA 1
ATOM 781 C C . PHE A 1 100 ? 7.014 2.761 -13.451 1.00 94.88 100 PHE A C 1
ATOM 783 O O . PHE A 1 100 ? 7.600 3.674 -12.868 1.00 94.88 100 PHE A O 1
ATOM 790 N N . HIS A 1 101 ? 5.817 2.336 -13.082 1.00 96.50 101 HIS A N 1
ATOM 791 C CA . HIS A 1 101 ? 5.016 3.033 -12.091 1.00 96.50 101 HIS A CA 1
ATOM 792 C C . HIS A 1 101 ? 4.253 2.054 -11.208 1.00 96.50 101 HIS A C 1
ATOM 794 O O . HIS A 1 101 ? 4.152 0.860 -11.496 1.00 96.50 101 HIS A O 1
ATOM 800 N N . GLY A 1 102 ? 3.735 2.549 -10.093 1.00 95.75 102 GLY A N 1
ATOM 801 C CA . GLY A 1 102 ? 3.103 1.667 -9.133 1.00 95.75 102 GLY A CA 1
ATOM 802 C C . GLY A 1 102 ? 2.822 2.307 -7.793 1.00 95.75 102 GLY A C 1
ATOM 803 O O . GLY A 1 102 ? 2.957 3.517 -7.615 1.00 95.75 102 GLY A O 1
ATOM 804 N N . PHE A 1 103 ? 2.451 1.463 -6.837 1.00 96.00 103 PHE A N 1
ATOM 805 C CA . PHE A 1 103 ? 2.160 1.872 -5.468 1.00 96.00 103 PHE A CA 1
ATOM 806 C C . PHE A 1 103 ? 2.971 1.069 -4.460 1.00 96.00 103 PHE A C 1
ATOM 808 O O . PHE A 1 103 ? 3.191 -0.130 -4.636 1.00 96.00 103 PHE A O 1
ATOM 815 N N . ILE A 1 104 ? 3.354 1.726 -3.366 1.00 95.69 104 ILE A N 1
ATOM 816 C CA . ILE A 1 104 ? 3.831 1.063 -2.152 1.00 95.69 104 ILE A CA 1
ATOM 817 C C . ILE A 1 104 ? 2.777 1.243 -1.062 1.00 95.69 104 ILE A C 1
ATOM 819 O O . ILE A 1 104 ? 2.388 2.364 -0.722 1.00 95.69 104 ILE A O 1
ATOM 823 N N . SER A 1 105 ? 2.303 0.130 -0.512 1.00 93.94 105 SER A N 1
ATOM 824 C CA . SER A 1 105 ? 1.288 0.104 0.541 1.00 93.94 105 SER A CA 1
ATOM 825 C C . SER A 1 105 ? 1.659 -0.864 1.656 1.00 93.94 105 SER A C 1
ATOM 827 O O . SER A 1 105 ? 2.498 -1.733 1.451 1.00 93.94 105 SER A O 1
ATOM 829 N N . ASP A 1 106 ? 1.079 -0.703 2.843 1.00 91.12 106 ASP A N 1
ATOM 830 C CA . ASP A 1 106 ? 1.229 -1.688 3.914 1.00 91.12 106 ASP A CA 1
ATOM 831 C C . ASP A 1 106 ? 0.249 -2.866 3.769 1.00 91.12 106 ASP A C 1
ATOM 833 O O . ASP A 1 106 ? -0.543 -2.931 2.828 1.00 91.12 106 ASP A O 1
ATOM 837 N N . ALA A 1 107 ? 0.287 -3.810 4.712 1.00 86.44 107 ALA A N 1
ATOM 838 C CA . ALA A 1 107 ? -0.630 -4.952 4.748 1.00 86.44 107 ALA A CA 1
ATOM 839 C C . ALA A 1 107 ? -2.118 -4.555 4.885 1.00 86.44 107 ALA A C 1
ATOM 841 O O . ALA A 1 107 ? -2.991 -5.334 4.507 1.00 86.44 107 ALA A O 1
ATOM 842 N N . ASP A 1 108 ? -2.409 -3.346 5.379 1.00 82.31 108 ASP A N 1
ATOM 843 C CA . ASP A 1 108 ? -3.758 -2.769 5.438 1.00 82.31 108 ASP A CA 1
ATOM 844 C C . ASP A 1 108 ? -4.100 -1.973 4.158 1.00 82.31 108 ASP A C 1
ATOM 846 O O . ASP A 1 108 ? -5.111 -1.264 4.112 1.00 82.31 108 ASP A O 1
ATOM 850 N N . LEU A 1 109 ? -3.255 -2.067 3.123 1.00 84.94 109 LEU A N 1
ATOM 851 C CA . LEU A 1 109 ? -3.316 -1.328 1.861 1.00 84.94 109 LEU A CA 1
ATOM 852 C C . LEU A 1 109 ? -3.209 0.195 2.019 1.00 84.94 109 LEU A C 1
ATOM 854 O O . LEU A 1 109 ? -3.567 0.942 1.103 1.00 84.94 109 LEU A O 1
ATOM 858 N N . ARG A 1 110 ? -2.683 0.681 3.149 1.00 87.88 110 ARG A N 1
ATOM 859 C CA . ARG A 1 110 ? -2.429 2.109 3.349 1.00 87.88 110 ARG A CA 1
ATOM 860 C C . ARG A 1 110 ? -1.168 2.505 2.617 1.00 87.88 110 ARG A C 1
ATOM 862 O O . ARG A 1 110 ? -0.113 1.893 2.781 1.00 87.88 110 ARG A O 1
ATOM 869 N N . PHE A 1 111 ? -1.278 3.577 1.856 1.00 92.19 111 PHE A N 1
ATOM 870 C CA . PHE A 1 111 ? -0.176 4.126 1.091 1.00 92.19 111 PHE A CA 1
ATOM 871 C C . PHE A 1 111 ? 0.992 4.579 1.963 1.00 92.19 111 PHE A C 1
ATOM 873 O O . PHE A 1 111 ? 0.805 5.232 2.992 1.00 92.19 111 PHE A O 1
ATOM 880 N N . GLN A 1 112 ? 2.199 4.250 1.513 1.00 94.00 112 GLN A N 1
ATOM 881 C CA . GLN A 1 112 ? 3.435 4.571 2.205 1.00 94.00 112 GLN A CA 1
ATOM 882 C C . GLN A 1 112 ? 4.198 5.654 1.447 1.00 94.00 112 GLN A C 1
ATOM 884 O O . GLN A 1 112 ? 4.578 5.466 0.296 1.00 94.00 112 GLN A O 1
ATOM 889 N N . LYS A 1 113 ? 4.431 6.788 2.111 1.00 95.88 113 LYS A N 1
ATOM 890 C CA . LYS A 1 113 ? 5.158 7.939 1.561 1.00 95.88 113 LYS A CA 1
ATOM 891 C C . LYS A 1 113 ? 6.651 7.851 1.871 1.00 95.88 113 LYS A C 1
ATOM 893 O O . LYS A 1 113 ? 7.032 7.454 2.970 1.00 95.88 113 LYS A O 1
ATOM 898 N N . GLY A 1 114 ? 7.490 8.357 0.968 1.00 95.88 114 GLY A N 1
ATOM 899 C CA . GLY A 1 114 ? 8.922 8.560 1.216 1.00 95.88 114 GLY A CA 1
ATOM 900 C C . GLY A 1 114 ? 9.792 7.325 0.982 1.00 95.88 114 GLY A C 1
ATOM 901 O O . GLY A 1 114 ? 11.008 7.406 1.120 1.00 95.88 114 GLY A O 1
ATOM 902 N N . TYR A 1 115 ? 9.191 6.204 0.596 1.00 96.81 115 TYR A N 1
ATOM 903 C CA . TYR A 1 115 ? 9.906 5.046 0.075 1.00 96.81 115 TYR A CA 1
ATOM 904 C C . TYR A 1 115 ? 10.483 5.351 -1.297 1.00 96.81 115 TYR A C 1
ATOM 906 O O . TYR A 1 115 ? 9.842 6.055 -2.077 1.00 96.81 115 TYR A O 1
ATOM 914 N N . THR A 1 116 ? 11.650 4.797 -1.606 1.00 97.44 116 THR A N 1
ATOM 915 C CA . THR A 1 116 ? 12.305 4.989 -2.904 1.00 97.44 116 THR A CA 1
ATOM 916 C C . THR A 1 116 ? 12.341 3.685 -3.680 1.00 97.44 116 THR A C 1
ATOM 918 O O . THR A 1 116 ? 12.744 2.653 -3.150 1.00 97.44 116 THR A O 1
ATOM 921 N N . VAL A 1 117 ? 11.926 3.750 -4.940 1.00 97.06 117 VAL A N 1
ATOM 922 C CA . VAL A 1 117 ? 12.051 2.679 -5.925 1.00 97.06 117 VAL A CA 1
ATOM 923 C C . VAL A 1 117 ? 13.187 3.049 -6.860 1.00 97.06 117 VAL A C 1
ATOM 925 O O . VAL A 1 117 ? 13.244 4.177 -7.351 1.00 97.06 117 VAL A O 1
ATOM 928 N N . ARG A 1 118 ? 14.101 2.115 -7.096 1.00 95.94 118 ARG A N 1
ATOM 929 C CA . ARG A 1 118 ? 15.258 2.311 -7.964 1.00 95.94 118 ARG A CA 1
ATOM 930 C C . ARG A 1 118 ? 15.381 1.162 -8.946 1.00 95.94 118 ARG A C 1
ATOM 932 O O . ARG A 1 118 ? 15.291 0.010 -8.548 1.00 95.94 118 ARG A O 1
ATOM 939 N N . LEU A 1 119 ? 15.621 1.482 -10.209 1.00 94.31 119 LEU A N 1
ATOM 940 C CA . LEU A 1 119 ? 15.933 0.500 -11.238 1.00 94.31 119 LEU A CA 1
ATOM 941 C C . LEU A 1 119 ? 17.440 0.260 -11.272 1.00 94.31 119 LEU A C 1
ATOM 943 O O . LEU A 1 119 ? 18.216 1.213 -11.359 1.00 94.31 119 LEU A O 1
ATOM 947 N N . VAL A 1 120 ? 17.838 -1.006 -11.192 1.00 91.94 120 VAL A N 1
ATOM 948 C CA . VAL A 1 120 ? 19.237 -1.438 -11.202 1.00 91.94 120 VAL A CA 1
ATOM 949 C C . VAL A 1 120 ? 19.437 -2.444 -12.324 1.00 91.94 120 VAL A C 1
ATOM 951 O O . VAL A 1 120 ? 18.726 -3.441 -12.405 1.00 91.94 120 VAL A O 1
ATOM 954 N N . ASP A 1 121 ? 20.402 -2.163 -13.192 1.00 89.44 121 ASP A N 1
ATOM 955 C CA . ASP A 1 121 ? 20.859 -3.070 -14.242 1.00 89.44 121 ASP A CA 1
ATOM 956 C C . ASP A 1 121 ? 21.966 -3.968 -13.681 1.00 89.44 121 ASP A C 1
ATOM 958 O O . ASP A 1 121 ? 22.989 -3.464 -13.210 1.00 89.44 121 ASP A O 1
ATOM 962 N N . ASP A 1 122 ? 21.778 -5.286 -13.753 1.00 80.81 122 ASP A N 1
ATOM 963 C CA . ASP A 1 122 ? 22.742 -6.274 -13.245 1.00 80.81 122 ASP A CA 1
ATOM 964 C C . ASP A 1 122 ? 24.113 -6.181 -13.959 1.00 80.81 122 ASP A C 1
ATOM 966 O O . ASP A 1 122 ? 25.147 -6.600 -13.438 1.00 80.81 122 ASP A O 1
ATOM 970 N N . GLY A 1 123 ? 24.155 -5.569 -15.151 1.00 74.88 123 GLY A N 1
ATOM 971 C CA . GLY A 1 123 ? 25.375 -5.367 -15.933 1.00 74.88 123 GLY A CA 1
ATOM 972 C C . GLY A 1 123 ? 26.130 -4.053 -15.691 1.00 74.88 123 GLY A C 1
ATOM 973 O O . GLY A 1 123 ? 27.244 -3.913 -16.205 1.00 74.88 123 GLY A O 1
ATOM 974 N N . ASP A 1 124 ? 25.569 -3.080 -14.963 1.00 73.31 124 ASP A N 1
ATOM 975 C CA . ASP A 1 124 ? 26.150 -1.731 -14.823 1.00 73.31 124 ASP A CA 1
ATOM 976 C C . ASP A 1 124 ? 26.831 -1.536 -13.455 1.00 73.31 124 ASP A C 1
ATOM 978 O O . ASP A 1 124 ? 26.330 -0.855 -12.562 1.00 73.31 124 ASP A O 1
ATOM 982 N N . ALA A 1 125 ? 28.023 -2.124 -13.293 1.00 61.19 125 ALA A N 1
ATOM 983 C CA . ALA A 1 125 ? 28.827 -2.030 -12.064 1.00 61.19 125 ALA A CA 1
ATOM 984 C C . ALA A 1 125 ? 29.262 -0.591 -11.697 1.00 61.19 125 ALA A C 1
ATOM 986 O O . ALA A 1 125 ? 29.713 -0.348 -10.577 1.00 61.19 125 ALA A O 1
ATOM 987 N N . ASP A 1 126 ? 29.133 0.358 -12.630 1.00 59.66 126 ASP A N 1
ATOM 988 C CA . ASP A 1 126 ? 29.558 1.750 -12.474 1.00 59.66 126 ASP A CA 1
ATOM 989 C C . ASP A 1 126 ? 28.466 2.667 -11.883 1.00 59.66 126 ASP A C 1
ATOM 991 O O . ASP A 1 126 ? 28.750 3.837 -11.614 1.00 59.66 126 ASP A O 1
ATOM 995 N N . GLY A 1 127 ? 27.229 2.180 -11.691 1.00 59.78 127 GLY A N 1
ATOM 996 C CA . GLY A 1 127 ? 26.135 2.930 -11.045 1.00 59.78 127 GLY A CA 1
ATOM 997 C C . GLY A 1 127 ? 25.722 4.226 -11.762 1.00 59.78 127 GLY A C 1
ATOM 998 O O . GLY A 1 127 ? 25.147 5.128 -11.154 1.00 59.78 127 GLY A O 1
ATOM 999 N N . LYS A 1 128 ? 26.049 4.377 -13.052 1.00 57.84 128 LYS A N 1
ATOM 1000 C CA . LYS A 1 128 ? 25.924 5.656 -13.780 1.00 57.84 128 LYS A CA 1
ATOM 1001 C C . LYS A 1 128 ? 24.532 5.936 -14.343 1.00 57.84 128 LYS A C 1
ATOM 1003 O O . LYS A 1 128 ? 24.305 7.036 -14.847 1.00 57.84 128 LYS A O 1
ATOM 1008 N N . SER A 1 129 ? 23.604 4.987 -14.261 1.00 61.47 129 SER A N 1
ATOM 1009 C CA . SER A 1 129 ? 22.245 5.139 -14.783 1.00 61.47 129 SER A CA 1
ATOM 1010 C C . SER A 1 129 ? 21.167 4.729 -13.775 1.00 61.47 129 SER A C 1
ATOM 1012 O O . SER A 1 129 ? 20.238 4.001 -14.098 1.00 61.47 129 SER A O 1
ATOM 1014 N N . GLU A 1 130 ? 21.265 5.227 -12.538 1.00 78.25 130 GLU A N 1
ATOM 1015 C CA . GLU A 1 130 ? 20.214 5.015 -11.536 1.00 78.25 130 GLU A CA 1
ATOM 1016 C C . GLU A 1 130 ? 18.970 5.852 -11.873 1.00 78.25 130 GLU A C 1
ATOM 1018 O O . GLU A 1 130 ? 18.912 7.059 -11.624 1.00 78.25 130 GLU A O 1
ATOM 1023 N N . LEU A 1 131 ? 17.956 5.203 -12.445 1.00 92.44 131 LEU A N 1
ATOM 1024 C CA . LEU A 1 131 ? 16.604 5.746 -12.501 1.00 92.44 131 LEU A CA 1
ATOM 1025 C C . LEU A 1 131 ? 15.913 5.427 -11.174 1.00 92.44 131 LEU A C 1
ATOM 1027 O O . LEU A 1 131 ? 15.834 4.266 -10.775 1.00 92.44 131 LEU A O 1
ATOM 1031 N N . SER A 1 132 ? 15.420 6.444 -10.476 1.00 95.50 132 SER A N 1
ATOM 1032 C CA . SER A 1 132 ? 14.712 6.261 -9.212 1.00 95.50 132 SER A CA 1
ATOM 1033 C C . SER A 1 132 ? 13.561 7.244 -9.057 1.00 95.50 132 SER A C 1
ATOM 1035 O O . SER A 1 132 ? 13.544 8.314 -9.668 1.00 95.50 132 SER A O 1
ATOM 1037 N N . ALA A 1 133 ? 12.593 6.865 -8.230 1.00 97.19 133 ALA A N 1
ATOM 1038 C CA . ALA A 1 133 ? 11.499 7.720 -7.804 1.00 97.19 133 ALA A CA 1
ATOM 1039 C C . ALA A 1 133 ? 11.180 7.473 -6.334 1.00 97.19 133 ALA A C 1
ATOM 1041 O O . ALA A 1 133 ? 11.284 6.353 -5.832 1.00 97.19 133 ALA A O 1
ATOM 1042 N N . THR A 1 134 ? 10.752 8.527 -5.650 1.00 97.56 134 THR A N 1
ATOM 1043 C CA . THR A 1 134 ? 10.267 8.449 -4.276 1.00 97.56 134 THR A CA 1
ATOM 1044 C C . THR A 1 134 ? 8.751 8.551 -4.275 1.00 97.56 134 THR A C 1
ATOM 1046 O O . THR A 1 134 ? 8.181 9.438 -4.903 1.00 97.56 134 THR A O 1
ATOM 1049 N N . THR A 1 135 ? 8.113 7.650 -3.541 1.00 96.94 135 THR A N 1
ATOM 1050 C CA . THR A 1 135 ? 6.665 7.618 -3.344 1.00 96.94 135 THR A CA 1
ATOM 1051 C C . THR A 1 135 ? 6.103 8.925 -2.782 1.00 96.94 135 THR A C 1
ATOM 1053 O O . THR A 1 135 ? 6.606 9.483 -1.795 1.00 96.94 135 THR A O 1
ATOM 1056 N N . GLU A 1 136 ? 5.022 9.392 -3.401 1.00 95.69 136 GLU A N 1
ATOM 1057 C CA . GLU A 1 136 ? 4.260 10.569 -2.991 1.00 95.69 136 GLU A CA 1
ATOM 1058 C C . GLU A 1 136 ? 3.360 10.282 -1.768 1.00 95.69 136 GLU A C 1
ATOM 1060 O O . GLU A 1 136 ? 3.447 9.242 -1.114 1.00 95.69 136 GLU A O 1
ATOM 1065 N N . ALA A 1 137 ? 2.509 11.240 -1.384 1.00 92.25 137 ALA A N 1
ATOM 1066 C CA . ALA A 1 137 ? 1.622 11.093 -0.224 1.00 92.25 137 ALA A CA 1
ATOM 1067 C C . ALA A 1 137 ? 0.545 10.009 -0.406 1.00 92.25 137 ALA A C 1
ATOM 1069 O O . ALA A 1 137 ? 0.051 9.468 0.579 1.00 92.25 137 ALA A O 1
ATOM 1070 N N . ASP A 1 138 ? 0.198 9.707 -1.652 1.00 92.00 138 ASP A N 1
ATOM 1071 C CA . ASP A 1 138 ? -0.681 8.617 -2.069 1.00 92.00 138 ASP A CA 1
ATOM 1072 C C . ASP A 1 138 ? 0.096 7.316 -2.340 1.00 92.00 138 ASP A C 1
ATOM 1074 O O . ASP A 1 138 ? -0.462 6.381 -2.901 1.00 92.00 138 ASP A O 1
ATOM 1078 N N . GLY A 1 139 ? 1.375 7.232 -1.950 1.00 94.50 139 GLY A N 1
ATOM 1079 C CA . GLY A 1 139 ? 2.201 6.030 -2.110 1.00 94.50 139 GLY A CA 1
ATOM 1080 C C . GLY A 1 139 ? 2.561 5.705 -3.557 1.00 94.50 139 GLY A C 1
ATOM 1081 O O . GLY A 1 139 ? 3.162 4.659 -3.803 1.00 94.50 139 GLY A O 1
ATOM 1082 N N . TYR A 1 140 ? 2.200 6.576 -4.501 1.00 96.69 140 TYR A N 1
ATOM 1083 C CA . TYR A 1 140 ? 2.472 6.409 -5.919 1.00 96.69 140 TYR A CA 1
ATOM 1084 C C . TYR A 1 140 ? 3.927 6.739 -6.244 1.00 96.69 140 TYR A C 1
ATOM 1086 O O . TYR A 1 140 ? 4.467 7.726 -5.740 1.00 96.69 140 TYR A O 1
ATOM 1094 N N . PHE A 1 141 ? 4.544 5.955 -7.124 1.00 96.88 141 PHE A N 1
ATOM 1095 C CA . PHE A 1 141 ? 5.819 6.279 -7.761 1.00 96.88 141 PHE A CA 1
ATOM 1096 C C . PHE A 1 141 ? 5.692 6.155 -9.285 1.00 96.88 141 PHE A C 1
ATOM 1098 O O . PHE A 1 141 ? 4.918 5.340 -9.785 1.00 96.88 141 PHE A O 1
ATOM 1105 N N . SER A 1 142 ? 6.482 6.939 -10.021 1.00 96.44 142 SER A N 1
ATOM 1106 C CA . SER A 1 142 ? 6.610 6.838 -11.479 1.00 96.44 142 SER A CA 1
ATOM 1107 C C . SER A 1 142 ? 8.048 7.121 -11.902 1.00 96.44 142 SER A C 1
ATOM 1109 O O . SER A 1 142 ? 8.649 8.103 -11.463 1.00 96.44 142 SER A O 1
ATOM 1111 N N . ILE A 1 143 ? 8.600 6.246 -12.736 1.00 95.69 143 ILE A N 1
ATOM 1112 C CA . ILE A 1 143 ? 9.943 6.317 -13.302 1.00 95.69 143 ILE A CA 1
ATOM 1113 C C . ILE A 1 143 ? 9.808 6.268 -14.822 1.00 95.69 143 ILE A C 1
ATOM 1115 O O . ILE A 1 143 ? 9.474 5.229 -15.386 1.00 95.69 143 ILE A O 1
ATOM 1119 N N . THR A 1 144 ? 10.110 7.371 -15.502 1.00 93.81 144 THR A N 1
ATOM 1120 C CA . THR A 1 144 ? 10.126 7.399 -16.968 1.00 93.81 144 THR A CA 1
ATOM 1121 C C . THR A 1 144 ? 11.235 6.503 -17.512 1.00 93.81 144 THR A C 1
ATOM 1123 O O . THR A 1 144 ? 12.425 6.726 -17.261 1.00 93.81 144 THR A O 1
ATOM 1126 N N . LEU A 1 145 ? 10.847 5.500 -18.293 1.00 90.38 145 LEU A N 1
ATOM 1127 C CA . LEU A 1 145 ? 11.748 4.608 -18.998 1.00 90.38 145 LEU A CA 1
ATOM 1128 C C . LEU A 1 145 ? 12.174 5.313 -20.281 1.00 90.38 145 LEU A C 1
ATOM 1130 O O . LEU A 1 145 ? 11.458 5.343 -21.280 1.00 90.38 145 LEU A O 1
ATOM 1134 N N . LYS A 1 146 ? 13.358 5.930 -20.261 1.00 80.88 146 LYS A N 1
ATOM 1135 C CA . LYS A 1 146 ? 13.945 6.508 -21.474 1.00 80.88 146 LYS A CA 1
ATOM 1136 C C . LYS A 1 146 ? 14.377 5.380 -22.397 1.00 80.88 146 LYS A C 1
ATOM 1138 O O . LYS A 1 146 ? 15.548 4.998 -22.409 1.00 80.88 146 LYS A O 1
ATOM 1143 N N . VAL A 1 147 ? 13.443 4.869 -23.190 1.00 66.69 147 VAL A N 1
ATOM 1144 C CA . VAL A 1 147 ? 13.776 3.999 -24.309 1.00 66.69 147 VAL A CA 1
ATOM 1145 C C . VAL A 1 147 ? 14.631 4.846 -25.241 1.00 66.69 147 VAL A C 1
ATOM 1147 O O . VAL A 1 147 ? 14.157 5.816 -25.836 1.00 66.69 147 VAL A O 1
ATOM 1150 N N . LYS A 1 148 ? 15.926 4.529 -25.342 1.00 59.97 148 LYS A N 1
ATOM 1151 C CA . LYS A 1 148 ? 16.753 5.043 -26.435 1.00 59.97 148 LYS A CA 1
ATOM 1152 C C . LYS A 1 148 ? 16.203 4.416 -27.706 1.00 59.97 148 LYS A C 1
ATOM 1154 O O . LYS A 1 148 ? 16.716 3.411 -28.184 1.00 59.97 148 LYS A O 1
ATOM 1159 N N . THR A 1 149 ? 15.147 5.006 -28.247 1.00 51.03 149 THR A N 1
ATOM 1160 C CA . THR A 1 149 ? 14.720 4.759 -29.611 1.00 51.03 149 THR A CA 1
ATOM 1161 C C . THR A 1 149 ? 15.853 5.263 -30.491 1.00 51.03 149 THR A C 1
ATOM 1163 O O . THR A 1 149 ? 15.933 6.434 -30.867 1.00 51.03 149 THR A O 1
ATOM 1166 N N . GLU A 1 150 ? 16.792 4.371 -30.811 1.00 50.28 150 GLU A N 1
ATOM 1167 C CA . GLU A 1 150 ? 17.514 4.500 -32.063 1.00 50.28 150 GLU A CA 1
ATOM 1168 C C . GLU A 1 150 ? 16.427 4.646 -33.122 1.00 50.28 150 GLU A C 1
ATOM 1170 O O . GLU A 1 150 ? 15.639 3.727 -33.330 1.00 50.28 150 GLU A O 1
ATOM 1175 N N . LYS A 1 151 ? 16.311 5.845 -33.705 1.00 42.75 151 LYS A N 1
ATOM 1176 C CA . LYS A 1 151 ? 15.352 6.171 -34.762 1.00 42.75 151 LYS A CA 1
ATOM 1177 C C . LYS A 1 151 ? 15.602 5.269 -35.975 1.00 42.75 151 LYS A C 1
ATOM 1179 O O . LYS A 1 151 ? 16.150 5.710 -36.981 1.00 42.75 151 LYS A O 1
ATOM 1184 N N . LYS A 1 152 ? 15.194 4.006 -35.915 1.00 44.53 152 LYS A N 1
ATOM 1185 C CA . LYS A 1 152 ? 14.860 3.234 -37.100 1.00 44.53 152 LYS A CA 1
ATOM 1186 C C . LYS A 1 152 ? 13.448 3.651 -37.460 1.00 44.53 152 LYS A C 1
ATOM 1188 O O . LYS A 1 152 ? 12.481 3.299 -36.800 1.00 44.53 152 LYS A O 1
ATOM 1193 N N . ALA A 1 153 ? 13.365 4.507 -38.470 1.00 41.16 153 ALA A N 1
ATOM 1194 C CA . ALA A 1 153 ? 12.113 4.848 -39.111 1.00 41.16 153 ALA A CA 1
ATOM 1195 C C . ALA A 1 153 ? 11.449 3.551 -39.603 1.00 41.16 153 ALA A C 1
ATOM 1197 O O . ALA A 1 153 ? 11.936 2.941 -40.551 1.00 41.16 153 ALA A O 1
ATOM 1198 N N . GLY A 1 154 ? 10.372 3.127 -38.943 1.00 42.88 154 GLY A N 1
ATOM 1199 C CA . GLY A 1 154 ? 9.511 2.038 -39.403 1.00 42.88 154 GLY A CA 1
ATOM 1200 C C . GLY A 1 154 ? 9.222 0.999 -38.324 1.00 42.88 154 GLY A C 1
ATOM 1201 O O . GLY A 1 154 ? 10.045 0.124 -38.085 1.00 42.88 154 GLY A O 1
ATOM 1202 N N . GLY A 1 155 ? 8.025 1.083 -37.737 1.00 41.41 155 GLY A N 1
ATOM 1203 C CA . GLY A 1 155 ? 7.430 0.036 -36.903 1.00 41.41 155 GLY A CA 1
ATOM 1204 C C . GLY A 1 155 ? 7.309 0.424 -35.433 1.00 41.41 155 GLY A C 1
ATOM 1205 O O . GLY A 1 155 ? 8.235 0.212 -34.658 1.00 41.41 155 GLY A O 1
ATOM 1206 N N . PHE A 1 156 ? 6.158 0.980 -35.049 1.00 41.97 156 PHE A N 1
ATOM 1207 C CA . PHE A 1 156 ? 5.700 0.893 -33.659 1.00 41.97 156 PHE A CA 1
ATOM 1208 C C . PHE A 1 156 ? 5.414 -0.587 -33.329 1.00 41.97 156 PHE A C 1
ATOM 1210 O O . PHE A 1 156 ? 5.019 -1.320 -34.240 1.00 41.97 156 PHE A O 1
ATOM 1217 N N . PRO A 1 157 ? 5.586 -1.041 -32.074 1.00 45.09 157 PRO A N 1
ATOM 1218 C CA . PRO A 1 157 ? 5.117 -2.363 -31.661 1.00 45.09 157 PRO A CA 1
ATOM 1219 C C . PRO A 1 157 ? 3.604 -2.492 -31.911 1.00 45.09 157 PRO A C 1
ATOM 1221 O O . PRO A 1 157 ? 2.842 -1.546 -31.687 1.00 45.09 157 PRO A O 1
ATOM 1224 N N . SER A 1 158 ? 3.176 -3.645 -32.429 1.00 47.81 158 SER A N 1
ATOM 1225 C CA . SER A 1 158 ? 1.783 -3.921 -32.792 1.00 47.81 158 SER A CA 1
ATOM 1226 C C . SER A 1 158 ? 0.879 -3.967 -31.559 1.00 47.81 158 SER A C 1
ATOM 1228 O O . SER A 1 158 ? 1.214 -4.542 -30.528 1.00 47.81 158 SER A O 1
ATOM 1230 N N . ARG A 1 159 ? -0.320 -3.388 -31.684 1.00 46.91 159 ARG A N 1
ATOM 1231 C CA . ARG A 1 159 ? -1.326 -3.207 -30.616 1.00 46.91 159 ARG A CA 1
ATOM 1232 C C . ARG A 1 159 ? -1.839 -4.512 -29.978 1.00 46.91 159 ARG A C 1
ATOM 1234 O O . ARG A 1 159 ? -2.493 -4.451 -28.938 1.00 46.91 159 ARG A O 1
ATOM 1241 N N . GLU A 1 160 ? -1.538 -5.668 -30.565 1.00 49.16 160 GLU A N 1
ATOM 1242 C CA . GLU A 1 160 ? -1.800 -6.981 -29.960 1.00 49.16 160 GLU A CA 1
ATOM 1243 C C . GLU A 1 160 ? -1.100 -7.117 -28.594 1.00 49.16 160 GLU A C 1
ATOM 1245 O O . GLU A 1 160 ? -1.700 -7.649 -27.659 1.00 49.16 160 GLU A O 1
ATOM 1250 N N . ASP A 1 161 ? 0.068 -6.488 -28.418 1.00 47.72 161 ASP A N 1
ATOM 1251 C CA . ASP A 1 161 ? 0.801 -6.484 -27.147 1.00 47.72 161 ASP A CA 1
ATOM 1252 C C . ASP A 1 161 ? 0.203 -5.491 -26.129 1.00 47.72 161 ASP A C 1
ATOM 1254 O O . ASP A 1 161 ? 0.009 -5.820 -24.959 1.00 47.72 161 ASP A O 1
ATOM 1258 N N . ALA A 1 162 ? -0.209 -4.294 -26.563 1.00 44.91 162 ALA A N 1
ATOM 1259 C CA . ALA A 1 162 ? -0.795 -3.280 -25.673 1.00 44.91 162 ALA A CA 1
ATOM 1260 C C . ALA A 1 162 ? -2.210 -3.649 -25.177 1.00 44.91 162 ALA A C 1
ATOM 1262 O O . ALA A 1 162 ? -2.581 -3.350 -24.039 1.00 44.91 162 ALA A O 1
ATOM 1263 N N . SER A 1 163 ? -3.010 -4.326 -26.011 1.00 44.16 163 SER A N 1
ATOM 1264 C CA . SER A 1 163 ? -4.328 -4.838 -25.612 1.00 44.16 163 SER A CA 1
ATOM 1265 C C . SER A 1 163 ? -4.218 -5.990 -24.609 1.00 44.16 163 SER A C 1
ATOM 1267 O O . SER A 1 163 ? -5.078 -6.112 -23.734 1.00 44.16 163 SER A O 1
ATOM 1269 N N . ALA A 1 164 ? -3.175 -6.820 -24.710 1.00 49.06 164 ALA A N 1
ATOM 1270 C CA . ALA A 1 164 ? -2.888 -7.858 -23.724 1.00 49.06 164 ALA A CA 1
ATOM 1271 C C . ALA A 1 164 ? -2.475 -7.248 -22.374 1.00 49.06 164 ALA A C 1
ATOM 1273 O O . ALA A 1 164 ? -2.942 -7.711 -21.335 1.00 49.06 164 ALA A O 1
ATOM 1274 N N . VAL A 1 165 ? -1.700 -6.157 -22.381 1.00 49.22 165 VAL A N 1
ATOM 1275 C CA . VAL A 1 165 ? -1.294 -5.424 -21.166 1.00 49.22 165 VAL A CA 1
ATOM 1276 C C . VAL A 1 165 ? -2.480 -4.734 -20.481 1.00 49.22 165 VAL A C 1
ATOM 1278 O O . VAL A 1 165 ? -2.615 -4.828 -19.264 1.00 49.22 165 VAL A O 1
ATOM 1281 N N . LEU A 1 166 ? -3.395 -4.108 -21.231 1.00 46.75 166 LEU A N 1
ATOM 1282 C CA . LEU A 1 166 ? -4.620 -3.518 -20.664 1.00 46.75 166 LEU A CA 1
ATOM 1283 C C . LEU A 1 166 ? -5.590 -4.578 -20.120 1.00 46.75 166 LEU A C 1
ATOM 1285 O O . LEU A 1 166 ? -6.175 -4.390 -19.053 1.00 46.75 166 LEU A O 1
ATOM 1289 N N . GLY A 1 167 ? -5.750 -5.698 -20.833 1.00 48.38 167 GLY A N 1
ATOM 1290 C CA . GLY A 1 167 ? -6.581 -6.821 -20.396 1.00 48.38 167 GLY A CA 1
ATOM 1291 C C . GLY A 1 167 ? -6.030 -7.518 -19.150 1.00 48.38 167 GLY A C 1
ATOM 1292 O O . GLY A 1 167 ? -6.794 -7.819 -18.232 1.00 48.38 167 GLY A O 1
ATOM 1293 N N . ALA A 1 168 ? -4.712 -7.722 -19.082 1.00 48.09 168 ALA A N 1
ATOM 1294 C CA . ALA A 1 168 ? -4.031 -8.268 -17.912 1.00 48.09 168 ALA A CA 1
ATOM 1295 C C . ALA A 1 168 ? -4.068 -7.285 -16.734 1.00 48.09 168 ALA A C 1
ATOM 1297 O O . ALA A 1 168 ? -4.475 -7.674 -15.645 1.00 48.09 168 ALA A O 1
ATOM 1298 N N . GLY A 1 169 ? -3.768 -6.003 -16.969 1.00 47.16 169 GLY A N 1
ATOM 1299 C CA . GLY A 1 169 ? -3.759 -4.963 -15.941 1.00 47.16 169 GLY A CA 1
ATOM 1300 C C . GLY A 1 169 ? -5.130 -4.735 -15.306 1.00 47.16 169 GLY A C 1
ATOM 1301 O O . GLY A 1 169 ? -5.226 -4.665 -14.089 1.00 47.16 169 GLY A O 1
ATOM 1302 N N . LEU A 1 170 ? -6.217 -4.700 -16.088 1.00 49.19 170 LEU A N 1
ATOM 1303 C CA . LEU A 1 170 ? -7.575 -4.602 -15.533 1.00 49.19 170 LEU A CA 1
ATOM 1304 C C . LEU A 1 170 ? -8.006 -5.899 -14.826 1.00 49.19 170 LEU A C 1
ATOM 1306 O O . LEU A 1 170 ? -8.636 -5.833 -13.774 1.00 49.19 170 LEU A O 1
ATOM 1310 N N . SER A 1 171 ? -7.653 -7.077 -15.351 1.00 45.84 171 SER A N 1
ATOM 1311 C CA . SER A 1 171 ? -7.982 -8.356 -14.693 1.00 45.84 171 SER A CA 1
ATOM 1312 C C . SER A 1 171 ? -7.264 -8.513 -13.348 1.00 45.84 171 SER A C 1
ATOM 1314 O O . SER A 1 171 ? -7.854 -9.012 -12.389 1.00 45.84 171 SER A O 1
ATOM 1316 N N . GLU A 1 172 ? -6.026 -8.025 -13.259 1.00 48.41 172 GLU A N 1
ATOM 1317 C CA . GLU A 1 172 ? -5.220 -7.987 -12.039 1.00 48.41 172 GLU A CA 1
ATOM 1318 C C . GLU A 1 172 ? -5.753 -6.936 -11.047 1.00 48.41 172 GLU A C 1
ATOM 1320 O O . GLU A 1 172 ? -5.923 -7.235 -9.866 1.00 48.41 172 GLU A O 1
ATOM 1325 N N . LEU A 1 173 ? -6.151 -5.751 -11.532 1.00 44.75 173 LEU A N 1
ATOM 1326 C CA . LEU A 1 173 ? -6.705 -4.661 -10.712 1.00 44.75 173 LEU A CA 1
ATOM 1327 C C . LEU A 1 173 ? -8.103 -4.973 -10.140 1.00 44.75 173 LEU A C 1
ATOM 1329 O O . LEU A 1 173 ? -8.454 -4.479 -9.070 1.00 44.75 173 LEU A O 1
ATOM 1333 N N . PHE A 1 174 ? -8.897 -5.809 -10.820 1.00 48.19 174 PHE A N 1
ATOM 1334 C CA . PHE A 1 174 ? -10.225 -6.246 -10.364 1.00 48.19 174 PHE A CA 1
ATOM 1335 C C . PHE A 1 174 ? -10.253 -7.653 -9.747 1.00 48.19 174 PHE A C 1
ATOM 1337 O O . PHE A 1 174 ? -11.329 -8.130 -9.378 1.00 48.19 174 PHE A O 1
ATOM 1344 N N . GLY A 1 175 ? -9.106 -8.333 -9.625 1.00 39.84 175 GLY A N 1
ATOM 1345 C CA . GLY A 1 175 ? -9.029 -9.678 -9.044 1.00 39.84 175 GLY A CA 1
ATOM 1346 C C . GLY A 1 175 ? -9.877 -10.724 -9.779 1.00 39.84 175 GLY A C 1
ATOM 1347 O O . GLY A 1 175 ? -10.220 -11.761 -9.207 1.00 39.84 175 GLY A O 1
ATOM 1348 N N . ILE A 1 176 ? -10.237 -10.470 -11.042 1.00 44.56 176 ILE A N 1
ATOM 1349 C CA . ILE A 1 176 ? -10.930 -11.443 -11.881 1.00 44.56 176 ILE A CA 1
ATOM 1350 C C . ILE A 1 176 ? -9.853 -12.432 -12.309 1.00 44.56 176 ILE A C 1
ATOM 1352 O O . ILE A 1 176 ? -9.142 -12.205 -13.281 1.00 44.56 176 ILE A O 1
ATOM 1356 N N . SER A 1 177 ? -9.687 -13.507 -11.536 1.00 36.97 177 SER A N 1
ATOM 1357 C CA . SER A 1 177 ? -8.730 -14.581 -11.808 1.00 36.97 177 SER A CA 1
ATOM 1358 C C . SER A 1 177 ? -9.101 -15.352 -13.083 1.00 36.97 177 SER A C 1
ATOM 1360 O O . SER A 1 177 ? -9.544 -16.496 -13.038 1.00 36.97 177 SER A O 1
ATOM 1362 N N . GLY A 1 178 ? -8.919 -14.728 -14.242 1.00 36.25 178 GLY A N 1
ATOM 1363 C CA . GLY A 1 178 ? -8.519 -15.424 -15.450 1.00 36.25 178 GLY A CA 1
ATOM 1364 C C . GLY A 1 178 ? -7.002 -15.475 -15.424 1.00 36.25 178 GLY A C 1
ATOM 1365 O O . GLY A 1 178 ? -6.366 -14.432 -15.323 1.00 36.25 178 GLY A O 1
ATOM 1366 N N . ALA A 1 179 ? -6.419 -16.671 -15.453 1.00 36.44 179 ALA A N 1
ATOM 1367 C CA . ALA A 1 179 ? -4.982 -16.849 -15.5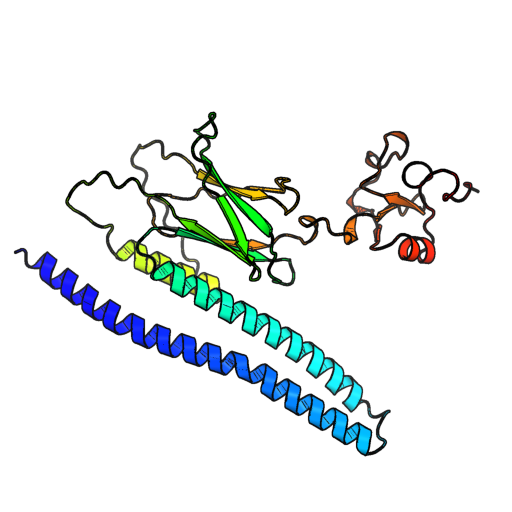94 1.00 36.44 179 ALA A CA 1
ATOM 1368 C C . ALA A 1 179 ? -4.522 -16.196 -16.909 1.00 36.44 179 ALA A C 1
ATOM 1370 O O . ALA A 1 179 ? -4.523 -16.834 -17.961 1.00 36.44 179 ALA A O 1
ATOM 1371 N N . ALA A 1 180 ? -4.176 -14.910 -16.863 1.00 38.56 180 ALA A N 1
ATOM 1372 C CA . ALA A 1 180 ? -3.442 -14.253 -17.923 1.00 38.56 180 ALA A CA 1
ATOM 1373 C C . ALA A 1 180 ? -2.046 -14.869 -17.886 1.00 38.56 180 ALA A C 1
ATOM 1375 O O . ALA A 1 180 ? -1.228 -14.568 -17.017 1.00 38.56 180 ALA A O 1
ATOM 1376 N N . ALA A 1 181 ? -1.825 -15.837 -18.772 1.00 36.94 181 ALA A N 1
ATOM 1377 C CA . ALA A 1 181 ? -0.507 -16.371 -19.030 1.00 36.94 181 ALA A CA 1
ATOM 1378 C C . ALA A 1 181 ? 0.391 -15.184 -19.383 1.00 36.94 181 ALA A C 1
ATOM 1380 O O . ALA A 1 181 ? 0.170 -14.531 -20.402 1.00 36.94 181 ALA A O 1
ATOM 1381 N N . ALA A 1 182 ? 1.364 -14.891 -18.519 1.00 42.50 182 ALA A N 1
ATOM 1382 C CA . ALA A 1 182 ? 2.471 -14.021 -18.864 1.00 42.50 182 ALA A CA 1
ATOM 1383 C C . ALA A 1 182 ? 3.018 -14.522 -20.203 1.00 42.50 182 ALA A C 1
ATOM 1385 O O . ALA A 1 182 ? 3.477 -15.666 -20.293 1.00 42.50 182 ALA A O 1
ATOM 1386 N N . ALA A 1 183 ? 2.866 -13.718 -21.255 1.00 42.34 183 ALA A N 1
ATOM 1387 C CA . ALA A 1 183 ? 3.402 -14.042 -22.561 1.00 42.34 183 ALA A CA 1
ATOM 1388 C C . ALA A 1 183 ? 4.910 -14.229 -22.379 1.00 42.34 183 ALA A C 1
ATOM 1390 O O . ALA A 1 183 ? 5.625 -13.283 -22.055 1.00 42.34 183 ALA A O 1
ATOM 1391 N N . GLN A 1 184 ? 5.382 -15.473 -22.488 1.00 41.94 184 GLN A N 1
ATOM 1392 C CA . GLN A 1 184 ? 6.810 -15.739 -22.473 1.00 41.94 184 GLN A CA 1
ATOM 1393 C C . GLN A 1 184 ? 7.400 -15.069 -23.716 1.00 41.94 184 GLN A C 1
ATOM 1395 O O . GLN A 1 184 ? 6.978 -15.413 -24.825 1.00 41.94 184 GLN A O 1
ATOM 1400 N N . PRO A 1 185 ? 8.348 -14.130 -23.571 1.00 46.69 185 PRO A N 1
ATOM 1401 C CA . PRO A 1 185 ? 8.973 -13.510 -24.723 1.00 46.69 185 PRO A CA 1
ATOM 1402 C C . PRO A 1 185 ? 9.686 -14.600 -25.527 1.00 46.69 185 PRO A C 1
ATOM 1404 O O . PRO A 1 185 ? 10.508 -15.356 -25.003 1.00 46.69 185 PRO A O 1
ATOM 1407 N N . SER A 1 186 ? 9.334 -14.716 -26.806 1.00 45.59 186 SER A N 1
ATOM 1408 C CA . SER A 1 186 ? 9.977 -15.643 -27.729 1.00 45.59 186 SER A CA 1
ATOM 1409 C C . SER A 1 186 ? 11.455 -15.279 -27.856 1.00 45.59 186 SER A C 1
ATOM 1411 O O . SER A 1 186 ? 11.815 -14.219 -28.368 1.00 45.59 186 SER A O 1
ATOM 1413 N N . SER A 1 187 ? 12.306 -16.170 -27.358 1.00 44.50 187 SER A N 1
ATOM 1414 C CA . SER A 1 187 ? 13.754 -16.031 -27.279 1.00 44.50 187 SER A CA 1
ATOM 1415 C C . SER A 1 187 ? 14.404 -15.921 -28.661 1.00 44.50 187 SER A C 1
ATOM 1417 O O . SER A 1 187 ? 14.550 -16.920 -29.368 1.00 44.50 187 SER A O 1
ATOM 1419 N N . SER A 1 188 ? 14.879 -14.729 -29.013 1.00 45.16 188 SER A N 1
ATOM 1420 C CA . SER A 1 188 ? 15.912 -14.546 -30.034 1.00 45.16 188 SER A CA 1
ATOM 1421 C C . SER A 1 188 ? 17.134 -13.864 -29.414 1.00 45.16 188 SER A C 1
ATOM 1423 O O . SER A 1 188 ? 17.182 -12.641 -29.346 1.00 45.16 188 SER A O 1
ATOM 1425 N N . ASP A 1 189 ? 18.070 -14.680 -28.919 1.00 48.50 189 ASP A N 1
ATOM 1426 C CA . ASP A 1 189 ? 19.539 -14.533 -28.773 1.00 48.50 189 ASP A CA 1
ATOM 1427 C C . ASP A 1 189 ? 20.210 -13.176 -28.434 1.00 48.50 189 ASP A C 1
ATOM 1429 O O . ASP A 1 189 ? 21.438 -13.053 -28.473 1.00 48.50 189 ASP A O 1
ATOM 1433 N N . ARG A 1 190 ? 19.469 -12.138 -28.043 1.00 55.78 190 ARG A N 1
ATOM 1434 C CA . ARG A 1 190 ? 20.034 -10.966 -27.372 1.00 55.78 190 ARG A CA 1
ATOM 1435 C C . ARG A 1 190 ? 20.165 -11.300 -25.894 1.00 55.78 190 ARG A C 1
ATOM 1437 O O . ARG A 1 190 ? 19.179 -11.638 -25.253 1.00 55.78 190 ARG A O 1
ATOM 1444 N N . LYS A 1 191 ? 21.374 -11.154 -25.342 1.00 61.00 191 LYS A N 1
ATOM 1445 C CA . LYS A 1 191 ? 21.565 -10.996 -23.894 1.00 61.00 191 LYS A CA 1
ATOM 1446 C C . LYS A 1 191 ? 20.846 -9.710 -23.478 1.00 61.00 191 LYS A C 1
ATOM 1448 O O . LYS A 1 191 ? 21.447 -8.637 -23.509 1.00 61.00 191 LYS A O 1
ATOM 1453 N N . SER A 1 192 ? 19.545 -9.801 -23.222 1.00 67.25 192 SER A N 1
ATOM 1454 C CA . SER A 1 192 ? 18.742 -8.706 -22.694 1.00 67.25 192 SER A CA 1
ATOM 1455 C C . SER A 1 192 ? 19.329 -8.321 -21.343 1.00 67.25 192 SER A C 1
ATOM 1457 O O . SER A 1 192 ? 19.575 -9.188 -20.507 1.00 67.25 192 SER A O 1
ATOM 1459 N N . ARG A 1 193 ? 19.627 -7.034 -21.162 1.00 80.62 193 ARG A N 1
ATOM 1460 C CA . ARG A 1 193 ? 20.069 -6.510 -19.868 1.00 80.62 193 ARG A CA 1
ATOM 1461 C C . ARG A 1 193 ? 18.892 -6.664 -18.915 1.00 80.62 193 ARG A C 1
ATOM 1463 O O . ARG A 1 193 ? 17.822 -6.125 -19.187 1.00 80.62 193 ARG A O 1
ATOM 1470 N N . GLU A 1 194 ? 19.070 -7.454 -17.867 1.00 89.00 194 GLU A N 1
ATOM 1471 C CA . GLU A 1 194 ? 18.037 -7.647 -16.859 1.00 89.00 194 GLU A CA 1
ATOM 1472 C C . GLU A 1 194 ? 18.082 -6.467 -15.891 1.00 89.00 194 GLU A C 1
ATOM 1474 O O . GLU A 1 194 ? 19.106 -6.191 -15.262 1.00 89.00 194 GLU A O 1
ATOM 1479 N N . VAL A 1 195 ? 16.967 -5.746 -15.811 1.00 91.88 195 VAL A N 1
ATOM 1480 C CA . VAL A 1 195 ? 16.808 -4.603 -14.916 1.00 91.88 195 VAL A CA 1
ATOM 1481 C C . VAL A 1 195 ? 15.835 -4.987 -13.821 1.00 91.88 195 VAL A C 1
ATOM 1483 O O . VAL A 1 195 ? 14.745 -5.467 -14.102 1.00 91.88 195 VAL A O 1
ATOM 1486 N N . TYR A 1 196 ? 16.213 -4.763 -12.572 1.00 93.81 196 TYR A N 1
ATOM 1487 C CA . TYR A 1 196 ? 15.419 -5.114 -11.401 1.00 93.81 196 TYR A CA 1
ATOM 1488 C C . TYR A 1 196 ? 15.007 -3.855 -10.642 1.00 93.81 196 TYR A C 1
ATOM 1490 O O . TYR A 1 196 ? 15.748 -2.870 -10.611 1.00 93.81 196 TYR A O 1
ATOM 1498 N N . ALA A 1 197 ? 13.841 -3.886 -9.997 1.00 95.75 197 ALA A N 1
ATOM 1499 C CA . ALA A 1 197 ? 13.457 -2.844 -9.053 1.00 95.75 197 ALA A CA 1
ATOM 1500 C C . ALA A 1 197 ? 13.976 -3.172 -7.650 1.00 95.75 197 ALA A C 1
ATOM 1502 O O . ALA A 1 197 ? 13.704 -4.231 -7.093 1.00 95.75 197 ALA A O 1
ATOM 1503 N N . GLU A 1 198 ? 14.689 -2.235 -7.045 1.00 95.12 198 GLU A N 1
ATOM 1504 C CA . GLU A 1 198 ? 15.063 -2.250 -5.639 1.00 95.12 198 GLU A CA 1
ATOM 1505 C C . GLU A 1 198 ? 14.224 -1.238 -4.864 1.00 95.12 198 GLU A C 1
ATOM 1507 O O . GLU A 1 198 ? 13.984 -0.121 -5.330 1.00 95.12 198 GLU A O 1
ATOM 1512 N N . LEU A 1 199 ? 13.809 -1.612 -3.656 1.00 95.50 199 LEU A N 1
ATOM 1513 C CA . LEU A 1 199 ? 13.033 -0.753 -2.775 1.00 95.50 199 LEU A CA 1
ATOM 1514 C C . LEU A 1 199 ? 13.828 -0.403 -1.522 1.00 95.50 199 LEU A C 1
ATOM 1516 O O . LEU A 1 199 ? 14.409 -1.263 -0.847 1.00 95.50 199 LEU A O 1
ATOM 1520 N N . PHE A 1 200 ? 13.781 0.882 -1.199 1.00 94.81 200 PHE A N 1
ATOM 1521 C CA . PHE A 1 200 ? 14.443 1.502 -0.067 1.00 94.81 200 PHE A CA 1
ATOM 1522 C C . PHE A 1 200 ? 13.409 2.133 0.847 1.00 94.81 200 PHE A C 1
ATOM 1524 O O . PHE A 1 200 ? 12.456 2.775 0.392 1.00 94.81 200 PHE A O 1
ATOM 1531 N N . ASP A 1 201 ? 13.607 1.945 2.143 1.00 94.44 201 ASP A N 1
ATOM 1532 C CA . ASP A 1 201 ? 12.804 2.616 3.150 1.00 94.44 201 ASP A CA 1
ATOM 1533 C C . ASP A 1 201 ? 13.140 4.124 3.206 1.00 94.44 201 ASP A C 1
ATOM 1535 O O . ASP A 1 201 ? 14.123 4.575 2.602 1.00 94.44 201 ASP A O 1
ATOM 1539 N N . PRO A 1 202 ? 12.366 4.938 3.946 1.00 94.38 202 PRO A N 1
ATOM 1540 C CA . PRO A 1 202 ? 12.659 6.364 4.097 1.00 94.38 202 PRO A CA 1
ATOM 1541 C C . PRO A 1 202 ? 14.012 6.685 4.760 1.00 94.38 202 PRO A C 1
ATOM 1543 O O . PRO A 1 202 ? 14.434 7.840 4.747 1.00 94.38 202 PRO A O 1
ATOM 1546 N N . SER A 1 203 ? 14.687 5.701 5.365 1.00 91.56 203 SER A N 1
ATOM 1547 C CA . SER A 1 203 ? 16.035 5.854 5.926 1.00 91.56 203 SER A CA 1
ATOM 1548 C C . SER A 1 203 ? 17.145 5.601 4.897 1.00 91.56 203 SER A C 1
ATOM 1550 O O . SER A 1 203 ? 18.314 5.875 5.176 1.00 91.56 203 SER A O 1
ATOM 1552 N N . GLY A 1 204 ? 16.786 5.123 3.701 1.00 91.75 204 GLY A N 1
ATOM 1553 C CA . GLY A 1 204 ? 17.713 4.745 2.641 1.00 91.75 204 GLY A CA 1
ATOM 1554 C C . GLY A 1 204 ? 18.238 3.314 2.769 1.00 91.75 204 GLY A C 1
ATOM 1555 O O . GLY A 1 204 ? 19.197 2.960 2.085 1.00 91.75 204 GLY A O 1
ATOM 1556 N N . GLN A 1 205 ? 17.644 2.475 3.624 1.00 91.62 205 GLN A N 1
ATOM 1557 C CA . GLN A 1 205 ? 17.994 1.062 3.718 1.00 91.62 205 GLN A CA 1
ATOM 1558 C C . GLN A 1 205 ? 17.209 0.256 2.680 1.00 91.62 205 GLN A C 1
ATOM 1560 O O . GLN A 1 205 ? 15.978 0.285 2.643 1.00 91.62 205 GLN A O 1
ATOM 1565 N N . ARG A 1 206 ? 17.926 -0.516 1.855 1.00 92.44 206 ARG A N 1
ATOM 1566 C CA . ARG A 1 206 ? 17.309 -1.488 0.943 1.00 92.44 206 ARG A CA 1
ATOM 1567 C C . ARG A 1 206 ? 16.642 -2.597 1.753 1.00 92.44 206 ARG A C 1
ATOM 1569 O O . ARG A 1 206 ? 17.317 -3.240 2.559 1.00 92.44 206 ARG A O 1
ATOM 1576 N N . PHE A 1 207 ? 15.363 -2.858 1.505 1.00 90.56 207 PHE A N 1
ATOM 1577 C CA . PHE A 1 207 ? 14.621 -3.926 2.190 1.00 90.56 207 PHE A CA 1
ATOM 1578 C C . PHE A 1 207 ? 14.002 -4.951 1.231 1.00 90.56 207 PHE A C 1
ATOM 1580 O O . PHE A 1 207 ? 13.657 -6.047 1.667 1.00 90.56 207 PHE A O 1
ATOM 1587 N N . HIS A 1 208 ? 13.866 -4.629 -0.059 1.00 92.12 208 HIS A N 1
ATOM 1588 C CA . HIS A 1 208 ? 13.306 -5.543 -1.052 1.00 92.12 208 HIS A CA 1
ATOM 1589 C C . HIS A 1 208 ? 13.953 -5.347 -2.428 1.00 92.12 208 HIS A C 1
ATOM 1591 O O . HIS A 1 208 ? 14.406 -4.253 -2.763 1.00 92.12 208 HIS A O 1
ATOM 1597 N N . GLN A 1 209 ? 13.991 -6.424 -3.209 1.00 93.75 209 GLN A N 1
ATOM 1598 C CA . GLN A 1 209 ? 14.348 -6.439 -4.623 1.00 93.75 209 GLN A CA 1
ATOM 1599 C C . GLN A 1 209 ? 13.281 -7.275 -5.335 1.00 93.75 209 GLN A C 1
ATOM 1601 O O . GLN A 1 209 ? 13.046 -8.415 -4.927 1.00 93.75 209 GLN A O 1
ATOM 1606 N N . ASP A 1 210 ? 12.628 -6.695 -6.343 1.00 94.19 210 ASP A N 1
ATOM 1607 C CA . ASP A 1 210 ? 11.641 -7.384 -7.174 1.00 94.19 210 ASP A CA 1
ATOM 1608 C C . ASP A 1 210 ? 12.348 -8.550 -7.886 1.00 94.19 210 ASP A C 1
ATOM 1610 O O . ASP A 1 210 ? 13.348 -8.320 -8.574 1.00 94.19 210 ASP A O 1
ATOM 1614 N N . PRO A 1 211 ? 11.900 -9.806 -7.699 1.00 92.12 211 PRO A N 1
ATOM 1615 C CA . PRO A 1 211 ? 12.509 -10.954 -8.362 1.00 92.12 211 PRO A CA 1
ATOM 1616 C C . PRO A 1 211 ? 12.210 -11.005 -9.865 1.00 92.12 211 PRO A C 1
ATOM 1618 O O . PRO A 1 211 ? 12.834 -11.795 -10.572 1.00 92.12 211 PRO A O 1
ATOM 1621 N N . VAL A 1 212 ? 11.243 -10.223 -10.355 1.00 92.75 212 VAL A N 1
ATOM 1622 C CA . VAL A 1 212 ? 10.848 -10.206 -11.762 1.00 92.75 212 VAL A CA 1
ATOM 1623 C C . VAL A 1 212 ? 11.582 -9.071 -12.479 1.00 92.75 212 VAL A C 1
ATOM 1625 O O . VAL A 1 212 ? 11.385 -7.906 -12.124 1.00 92.75 212 VAL A O 1
ATOM 1628 N N . PRO A 1 213 ? 12.396 -9.368 -13.507 1.00 93.00 213 PRO A N 1
ATOM 1629 C CA . PRO A 1 213 ? 13.049 -8.325 -14.281 1.00 93.00 213 PRO A CA 1
ATOM 1630 C C . PRO A 1 213 ? 12.017 -7.479 -15.038 1.00 93.00 213 PRO A C 1
ATOM 1632 O O . PRO A 1 213 ? 10.954 -7.949 -15.451 1.00 93.00 213 PRO A O 1
ATOM 1635 N N . ILE A 1 214 ? 12.350 -6.209 -15.221 1.00 91.44 214 ILE A N 1
ATOM 1636 C CA . ILE A 1 214 ? 11.553 -5.209 -15.919 1.00 91.44 214 ILE A CA 1
ATOM 1637 C C . ILE A 1 214 ? 12.055 -5.131 -17.354 1.00 91.44 214 ILE A C 1
ATOM 1639 O O . ILE A 1 214 ? 13.220 -4.818 -17.605 1.00 91.44 214 ILE A O 1
ATOM 1643 N N . ASP A 1 215 ? 11.155 -5.392 -18.297 1.00 89.25 215 ASP A N 1
ATOM 1644 C CA . ASP A 1 215 ? 11.421 -5.181 -19.712 1.00 89.25 215 ASP A CA 1
ATOM 1645 C C . ASP A 1 215 ? 11.324 -3.685 -20.034 1.00 89.25 215 ASP A C 1
ATOM 1647 O O . ASP A 1 215 ? 10.236 -3.115 -20.101 1.00 89.25 215 ASP A O 1
ATOM 1651 N N . LEU A 1 216 ? 12.479 -3.043 -20.216 1.00 86.12 216 LEU A N 1
ATOM 1652 C CA . LEU A 1 216 ? 12.553 -1.623 -20.560 1.00 86.12 216 LEU A CA 1
ATOM 1653 C C . LEU A 1 216 ? 12.065 -1.315 -21.984 1.00 86.12 216 LEU A C 1
ATOM 1655 O O . LEU A 1 216 ? 11.798 -0.152 -22.283 1.00 86.12 216 LEU A O 1
ATOM 1659 N N . GLU A 1 217 ? 11.991 -2.312 -22.868 1.00 84.44 217 GLU A N 1
ATOM 1660 C CA . GLU A 1 217 ? 11.533 -2.150 -24.254 1.00 84.44 217 GLU A CA 1
ATOM 1661 C C . GLU A 1 217 ? 10.042 -2.501 -24.410 1.00 84.44 217 GLU A C 1
ATOM 1663 O O . GLU A 1 217 ? 9.405 -2.047 -25.361 1.00 84.44 217 GLU A O 1
ATOM 1668 N N . GLY A 1 218 ? 9.469 -3.233 -23.448 1.00 84.12 218 GLY A N 1
ATOM 1669 C CA . GLY A 1 218 ? 8.079 -3.707 -23.439 1.00 84.12 218 GLY A CA 1
ATOM 1670 C C . GLY A 1 218 ? 7.005 -2.648 -23.151 1.00 84.12 218 GLY A C 1
ATOM 1671 O O . GLY A 1 218 ? 5.824 -2.980 -23.074 1.00 84.12 218 GLY A O 1
ATOM 1672 N N . GLY A 1 219 ? 7.383 -1.375 -23.004 1.00 87.88 219 GLY A N 1
ATOM 1673 C CA . GLY A 1 219 ? 6.464 -0.269 -22.721 1.00 87.88 219 GLY A CA 1
ATOM 1674 C C . GLY A 1 219 ? 6.297 0.020 -21.227 1.00 87.88 219 GLY A C 1
ATOM 1675 O O . GLY A 1 219 ? 7.222 -0.171 -20.438 1.00 87.88 219 GLY A O 1
ATOM 1676 N N . SER A 1 220 ? 5.137 0.557 -20.842 1.00 88.88 220 SER A N 1
ATOM 1677 C CA . SER A 1 220 ? 4.856 0.902 -19.445 1.00 88.88 220 SER A CA 1
ATOM 1678 C C . SER A 1 220 ? 4.612 -0.347 -18.599 1.00 88.88 220 SER A C 1
ATOM 1680 O O . SER A 1 220 ? 3.899 -1.262 -19.007 1.00 88.88 220 SER A O 1
ATOM 1682 N N . VAL A 1 221 ? 5.176 -0.369 -17.393 1.00 92.38 221 VAL A N 1
ATOM 1683 C CA . VAL A 1 221 ? 5.117 -1.506 -16.471 1.00 92.38 221 VAL A CA 1
ATOM 1684 C C . VAL A 1 221 ? 4.530 -1.055 -15.138 1.00 92.38 221 VAL A C 1
ATOM 1686 O O . VAL A 1 221 ? 5.030 -0.118 -14.515 1.00 92.38 221 VAL A O 1
ATOM 1689 N N . TYR A 1 222 ? 3.493 -1.762 -14.689 1.00 93.38 222 TYR A N 1
ATOM 1690 C CA . TYR A 1 222 ? 2.833 -1.533 -13.405 1.00 93.38 222 TYR A CA 1
ATOM 1691 C C . TYR A 1 222 ? 3.283 -2.546 -12.342 1.00 93.38 222 TYR A C 1
ATOM 1693 O O . TYR A 1 222 ? 3.446 -3.739 -12.633 1.00 93.38 222 TYR A O 1
ATOM 1701 N N . ARG A 1 223 ? 3.461 -2.082 -11.098 1.00 95.19 223 ARG A N 1
ATOM 1702 C CA . ARG A 1 223 ? 3.709 -2.931 -9.918 1.00 95.19 223 ARG A CA 1
ATOM 1703 C C . ARG A 1 223 ? 2.978 -2.426 -8.678 1.00 95.19 223 ARG A C 1
ATOM 1705 O O . ARG A 1 223 ? 2.927 -1.228 -8.411 1.00 95.19 223 ARG A O 1
ATOM 1712 N N . GLU A 1 224 ? 2.505 -3.355 -7.855 1.00 94.31 224 GLU A N 1
ATOM 1713 C CA . GLU A 1 224 ? 2.122 -3.069 -6.472 1.00 94.31 224 GLU A CA 1
ATOM 1714 C C . GLU A 1 224 ? 3.086 -3.752 -5.513 1.00 94.31 224 GLU A C 1
ATOM 1716 O O . GLU A 1 224 ? 3.312 -4.958 -5.590 1.00 94.31 224 GLU A O 1
ATOM 1721 N N . TYR A 1 225 ? 3.618 -2.980 -4.572 1.00 95.25 225 TYR A N 1
ATOM 1722 C CA . TYR A 1 225 ? 4.438 -3.507 -3.496 1.00 95.25 225 TYR A CA 1
ATOM 1723 C C . TYR A 1 225 ? 3.689 -3.382 -2.179 1.00 95.25 225 TYR A C 1
ATOM 1725 O O . TYR A 1 225 ? 3.326 -2.284 -1.745 1.00 95.25 225 TYR A O 1
ATOM 1733 N N . VAL A 1 226 ? 3.483 -4.522 -1.526 1.00 93.19 226 VAL A N 1
ATOM 1734 C CA . VAL A 1 226 ? 2.991 -4.572 -0.152 1.00 93.19 226 VAL A CA 1
ATOM 1735 C C . VAL A 1 226 ? 4.195 -4.714 0.761 1.00 93.19 226 VAL A C 1
ATOM 1737 O O . VAL A 1 226 ? 4.852 -5.754 0.802 1.00 93.19 226 VAL A O 1
ATOM 1740 N N . VAL A 1 227 ? 4.503 -3.649 1.487 1.00 90.56 227 VAL A N 1
ATOM 1741 C CA . VAL A 1 227 ? 5.510 -3.681 2.533 1.00 90.56 227 VAL A CA 1
ATOM 1742 C C . VAL A 1 227 ? 4.827 -4.132 3.808 1.00 90.56 227 VAL A C 1
ATOM 1744 O O . VAL A 1 227 ? 3.901 -3.496 4.304 1.00 90.56 227 VAL A O 1
ATOM 1747 N N . ASN A 1 228 ? 5.284 -5.233 4.392 1.00 78.00 228 ASN A N 1
ATOM 1748 C CA . ASN A 1 228 ? 4.968 -5.458 5.795 1.00 78.00 228 ASN A CA 1
ATOM 1749 C C . ASN A 1 228 ? 5.499 -4.226 6.532 1.00 78.00 228 ASN A C 1
ATOM 1751 O O . ASN A 1 228 ? 6.657 -3.852 6.324 1.00 78.00 228 ASN A O 1
ATOM 1755 N N . GLY A 1 229 ? 4.644 -3.546 7.306 1.00 55.81 229 GLY A N 1
ATOM 1756 C CA . GLY A 1 229 ? 4.936 -2.237 7.915 1.00 55.81 229 GLY A CA 1
ATOM 1757 C C . GLY A 1 229 ? 6.232 -2.190 8.736 1.00 55.81 229 GLY A C 1
ATOM 1758 O O . GLY A 1 229 ? 6.686 -1.117 9.116 1.00 55.81 229 GLY A O 1
ATOM 1759 N N . ASP A 1 230 ? 6.862 -3.340 8.956 1.00 51.12 230 ASP A N 1
ATOM 1760 C CA . ASP A 1 230 ? 8.222 -3.537 9.445 1.00 51.12 230 ASP A CA 1
ATOM 1761 C C . ASP A 1 230 ? 9.288 -2.757 8.656 1.00 51.12 230 ASP A C 1
ATOM 1763 O O . ASP A 1 230 ? 10.263 -2.312 9.261 1.00 51.12 230 ASP A O 1
ATOM 1767 N N . ALA A 1 231 ? 9.093 -2.514 7.352 1.00 44.72 231 ALA A N 1
ATOM 1768 C CA . ALA A 1 231 ? 10.064 -1.801 6.514 1.00 44.72 231 ALA A CA 1
ATOM 1769 C C . ALA A 1 231 ? 10.132 -0.283 6.781 1.00 44.72 231 ALA A C 1
ATOM 1771 O O . ALA A 1 231 ? 11.173 0.316 6.553 1.00 44.72 231 ALA A O 1
ATOM 1772 N N . ALA A 1 232 ? 9.082 0.351 7.317 1.00 43.94 232 ALA A N 1
ATOM 1773 C CA . ALA A 1 232 ? 9.151 1.728 7.829 1.00 43.94 232 ALA A CA 1
ATOM 1774 C C . ALA A 1 232 ? 9.357 1.686 9.340 1.00 43.94 232 ALA A C 1
ATOM 1776 O O . ALA A 1 232 ? 8.556 2.232 10.094 1.00 43.94 232 ALA A O 1
ATOM 1777 N N . GLY A 1 233 ? 10.399 0.982 9.793 1.00 43.38 233 GLY A N 1
ATOM 1778 C CA . GLY A 1 233 ? 10.749 0.893 11.206 1.00 43.38 233 GLY A CA 1
ATOM 1779 C C . GLY A 1 233 ? 9.523 0.694 12.091 1.00 43.38 233 GLY A C 1
ATOM 1780 O O . GLY A 1 233 ? 9.270 1.538 12.960 1.00 43.38 233 GLY A O 1
ATOM 1781 N N . SER A 1 234 ? 8.742 -0.370 11.844 1.00 43.25 234 SER A N 1
ATOM 1782 C CA . SER A 1 234 ? 7.612 -0.674 12.714 1.00 43.25 234 SER A CA 1
ATOM 1783 C C . SER A 1 234 ? 8.142 -0.734 14.141 1.00 43.25 234 SER A C 1
ATOM 1785 O O . SER A 1 234 ? 8.958 -1.564 14.551 1.00 43.25 234 SER A O 1
ATOM 1787 N N . SER A 1 235 ? 7.692 0.225 14.938 1.00 49.31 235 SER A N 1
ATOM 1788 C CA . SER A 1 235 ? 7.892 0.176 16.379 1.00 49.31 235 SER A CA 1
ATOM 1789 C C . SER A 1 235 ? 7.279 -1.096 16.991 1.00 49.31 235 SER A C 1
ATOM 1791 O O . SER A 1 235 ? 7.611 -1.416 18.130 1.00 49.31 235 SER A O 1
ATOM 1793 N N . SER A 1 236 ? 6.473 -1.856 16.231 1.00 49.03 236 SER A N 1
ATOM 1794 C CA . SER A 1 236 ? 5.834 -3.102 16.656 1.00 49.03 236 SER A CA 1
ATOM 1795 C C . SER A 1 236 ? 6.789 -4.295 16.766 1.00 49.03 236 SER A C 1
ATOM 1797 O O . SER A 1 236 ? 6.485 -5.222 17.513 1.00 49.03 236 SER A O 1
ATOM 1799 N N . GLN A 1 237 ? 7.973 -4.278 16.136 1.00 69.00 237 GLN A N 1
ATOM 1800 C CA . GLN A 1 237 ? 8.997 -5.319 16.361 1.00 69.00 237 GLN A CA 1
ATOM 1801 C C . GLN A 1 237 ? 10.220 -4.839 17.150 1.00 69.00 237 GLN A C 1
ATOM 1803 O O . GLN A 1 237 ? 11.187 -5.585 17.343 1.00 69.00 237 GLN A O 1
ATOM 1808 N N . ARG A 1 238 ? 10.194 -3.602 17.659 1.00 88.50 238 ARG A N 1
ATOM 1809 C CA . ARG A 1 238 ? 11.310 -3.064 18.443 1.00 88.50 238 ARG A CA 1
ATOM 1810 C C . ARG A 1 238 ? 11.537 -3.847 19.734 1.00 88.50 238 ARG A C 1
ATOM 1812 O O . ARG A 1 238 ? 12.682 -4.018 20.153 1.00 88.50 238 ARG A O 1
ATOM 1819 N N . TYR A 1 239 ? 10.464 -4.295 20.381 1.00 94.00 239 TYR A N 1
ATOM 1820 C CA . TYR A 1 239 ? 10.560 -5.008 21.645 1.00 94.00 239 TYR A CA 1
ATOM 1821 C C . TYR A 1 239 ? 10.158 -6.466 21.479 1.00 94.00 239 TYR A C 1
ATOM 1823 O O . TYR A 1 239 ? 9.001 -6.776 21.217 1.00 94.00 239 TYR A O 1
ATOM 1831 N N . ALA A 1 240 ? 11.126 -7.359 21.661 1.00 95.25 240 ALA A N 1
ATOM 1832 C CA . ALA A 1 240 ? 10.936 -8.798 21.548 1.00 95.25 240 ALA A CA 1
ATOM 1833 C C . ALA A 1 240 ? 11.185 -9.455 22.909 1.00 95.25 240 ALA A C 1
ATOM 1835 O O . ALA A 1 240 ? 12.260 -9.323 23.498 1.00 95.25 240 ALA A O 1
ATOM 1836 N N . GLY A 1 241 ? 10.161 -10.111 23.438 1.00 96.44 241 GLY A N 1
ATOM 1837 C CA . GLY A 1 241 ? 10.184 -10.844 24.691 1.00 96.44 241 GLY A CA 1
ATOM 1838 C C . GLY A 1 241 ? 10.537 -12.308 24.470 1.00 96.44 241 GLY A C 1
ATOM 1839 O O . GLY A 1 241 ? 9.925 -12.979 23.644 1.00 96.44 241 GLY A O 1
ATOM 1840 N N . ASN A 1 242 ? 11.488 -12.813 25.247 1.00 96.75 242 ASN A N 1
ATOM 1841 C CA . ASN A 1 242 ? 11.771 -14.237 25.340 1.00 96.75 242 ASN A CA 1
ATOM 1842 C C . ASN A 1 242 ? 10.784 -14.886 26.330 1.00 96.75 242 ASN A C 1
ATOM 1844 O O . ASN A 1 242 ? 10.846 -14.568 27.523 1.00 96.75 242 ASN A O 1
ATOM 1848 N N . PRO A 1 243 ? 9.881 -15.783 25.898 1.00 96.19 243 PRO A N 1
ATOM 1849 C CA . PRO A 1 243 ? 8.896 -16.384 26.797 1.00 96.19 243 PRO A CA 1
ATOM 1850 C C . PRO A 1 243 ? 9.524 -17.292 27.865 1.00 96.19 243 PRO A C 1
ATOM 1852 O O . PRO A 1 243 ? 8.942 -17.437 28.940 1.00 96.19 243 PRO A O 1
ATOM 1855 N N . GLU A 1 244 ? 10.702 -17.869 27.602 1.00 95.06 244 GLU A N 1
ATOM 1856 C CA . GLU A 1 244 ? 11.402 -18.774 28.520 1.00 95.06 244 GLU A CA 1
ATOM 1857 C C . GLU A 1 244 ? 12.052 -18.009 29.674 1.00 95.06 244 GLU A C 1
ATOM 1859 O O . GLU A 1 244 ? 11.883 -18.363 30.839 1.00 95.06 244 GLU A O 1
ATOM 1864 N N . THR A 1 245 ? 12.783 -16.934 29.365 1.00 95.31 245 THR A N 1
ATOM 1865 C CA . THR A 1 245 ? 13.495 -16.136 30.380 1.00 95.31 245 THR A CA 1
ATOM 1866 C C . THR A 1 245 ? 12.663 -14.988 30.934 1.00 95.31 245 THR A C 1
ATOM 1868 O O . THR A 1 245 ? 13.058 -14.375 31.926 1.00 95.31 245 THR A O 1
ATOM 1871 N N . ARG A 1 246 ? 11.534 -14.674 30.285 1.00 96.81 246 ARG A N 1
ATOM 1872 C CA . ARG A 1 246 ? 10.723 -13.473 30.523 1.00 96.81 246 ARG A CA 1
ATOM 1873 C C . ARG A 1 246 ? 11.514 -12.170 30.386 1.00 96.81 246 ARG A C 1
ATOM 1875 O O . ARG A 1 246 ? 11.109 -11.153 30.940 1.00 96.81 246 ARG A O 1
ATOM 1882 N N . GLU A 1 247 ? 12.608 -12.158 29.625 1.00 96.81 247 GLU A N 1
ATOM 1883 C CA . GLU A 1 247 ? 13.343 -10.928 29.319 1.00 96.81 247 GLU A CA 1
ATOM 1884 C C . GLU A 1 247 ? 12.813 -10.249 28.054 1.00 96.81 247 GLU A C 1
ATOM 1886 O O . GLU A 1 247 ? 12.589 -10.892 27.032 1.00 96.81 247 GLU A O 1
ATOM 1891 N N . LEU A 1 248 ? 12.648 -8.930 28.114 1.00 97.31 248 LEU A N 1
ATOM 1892 C CA . LEU A 1 248 ? 12.376 -8.069 26.972 1.00 97.31 248 LEU A CA 1
ATOM 1893 C C . LEU A 1 248 ? 13.687 -7.521 26.409 1.00 97.31 248 LEU A C 1
ATOM 1895 O O . LEU A 1 248 ? 14.483 -6.927 27.144 1.00 97.31 248 LEU A O 1
ATOM 1899 N N . HIS A 1 249 ? 13.871 -7.635 25.099 1.00 97.25 249 HIS A N 1
ATOM 1900 C CA . HIS A 1 249 ? 15.009 -7.099 24.361 1.00 97.25 249 HIS A CA 1
ATOM 1901 C C . HIS A 1 249 ? 14.580 -5.929 23.464 1.00 97.25 249 HIS A C 1
ATOM 1903 O O . HIS A 1 249 ? 13.500 -5.961 22.886 1.00 97.25 249 HIS A O 1
ATOM 1909 N N . ASP A 1 250 ? 15.428 -4.899 23.351 1.00 95.56 250 ASP A N 1
ATOM 1910 C CA . ASP A 1 250 ? 15.308 -3.852 22.318 1.00 95.56 250 ASP A CA 1
ATOM 1911 C C . ASP A 1 250 ? 16.118 -4.329 21.107 1.00 95.56 250 ASP A C 1
ATOM 1913 O O . ASP A 1 250 ? 17.353 -4.372 21.179 1.00 95.56 250 ASP A O 1
ATOM 1917 N N . THR A 1 251 ? 15.437 -4.731 20.032 1.00 92.62 251 THR A N 1
ATOM 1918 C CA . THR A 1 251 ? 16.046 -5.312 18.821 1.00 92.62 251 THR A CA 1
ATOM 1919 C C . THR A 1 251 ? 17.002 -4.336 18.130 1.00 92.62 251 THR A C 1
ATOM 1921 O O . THR A 1 251 ? 17.946 -4.757 17.468 1.00 92.62 251 THR A O 1
ATOM 1924 N N . GLN A 1 252 ? 16.856 -3.033 18.390 1.00 90.75 252 GLN A N 1
ATOM 1925 C CA . GLN A 1 252 ? 17.742 -1.977 17.891 1.00 90.75 252 GLN A CA 1
ATOM 1926 C C . GLN A 1 252 ? 18.971 -1.726 18.786 1.00 90.75 252 GLN A C 1
ATOM 1928 O O . GLN A 1 252 ? 19.873 -0.982 18.408 1.00 90.75 252 GLN A O 1
ATOM 1933 N N . LYS A 1 253 ? 19.022 -2.307 19.994 1.00 92.81 253 LYS A N 1
ATOM 1934 C CA . LYS A 1 253 ? 20.124 -2.147 20.970 1.00 92.81 253 LYS A CA 1
ATOM 1935 C C . LYS A 1 253 ? 20.682 -3.488 21.435 1.00 92.81 253 LYS A C 1
ATOM 1937 O O . LYS A 1 253 ? 21.102 -3.642 22.587 1.00 92.81 253 LYS A O 1
ATOM 1942 N N . LEU A 1 254 ? 20.650 -4.487 20.561 1.00 92.62 254 LEU A N 1
ATOM 1943 C CA . LEU A 1 254 ? 21.196 -5.798 20.867 1.00 92.62 254 LEU A CA 1
ATOM 1944 C C . LEU A 1 254 ? 22.713 -5.720 21.025 1.00 92.62 254 LEU A C 1
ATOM 1946 O O . LEU A 1 254 ? 23.430 -5.092 20.250 1.00 92.62 254 LEU A O 1
ATOM 1950 N N . THR A 1 255 ? 23.211 -6.404 22.045 1.00 93.06 255 THR A N 1
ATOM 1951 C CA . THR A 1 255 ? 24.641 -6.623 22.243 1.00 93.06 255 THR A CA 1
ATOM 1952 C C . THR A 1 255 ? 24.895 -8.122 22.285 1.00 93.06 255 THR A C 1
ATOM 1954 O O . THR A 1 255 ? 23.994 -8.900 22.600 1.00 93.06 255 THR A O 1
ATOM 1957 N N . LYS A 1 256 ? 26.143 -8.549 22.060 1.00 92.62 256 LYS A N 1
ATOM 1958 C CA . LYS A 1 256 ? 26.525 -9.968 22.191 1.00 92.62 256 LYS A CA 1
ATOM 1959 C C . LYS A 1 256 ? 26.189 -10.555 23.569 1.00 92.62 256 LYS A C 1
ATOM 1961 O O . LYS A 1 256 ? 25.978 -11.751 23.683 1.00 92.62 256 LYS A O 1
ATOM 1966 N N . ARG A 1 257 ? 26.106 -9.717 24.611 1.00 94.38 257 ARG A N 1
ATOM 1967 C CA . ARG A 1 257 ? 25.763 -10.136 25.980 1.00 94.38 257 ARG A CA 1
ATOM 1968 C C . ARG A 1 257 ? 24.268 -10.384 26.192 1.00 94.38 257 ARG A C 1
ATOM 1970 O O . ARG A 1 257 ? 23.900 -10.939 27.217 1.00 94.38 257 ARG A O 1
ATOM 1977 N N . CYS A 1 258 ? 23.412 -9.978 25.255 1.00 93.00 258 CYS A N 1
ATOM 1978 C CA . CYS A 1 258 ? 21.973 -10.216 25.341 1.00 93.00 258 CYS A CA 1
ATOM 1979 C C . CYS A 1 258 ? 21.589 -11.671 25.033 1.00 93.00 258 CYS A C 1
ATOM 1981 O O . CYS A 1 258 ? 20.456 -12.037 25.310 1.00 93.00 258 CYS A O 1
ATOM 1983 N N . ASN A 1 259 ? 22.480 -12.464 24.417 1.00 93.31 259 ASN A N 1
ATOM 1984 C CA . ASN A 1 259 ? 22.191 -13.810 23.895 1.00 93.31 259 ASN A CA 1
ATOM 1985 C C . ASN A 1 259 ? 20.920 -13.879 23.023 1.00 93.31 259 ASN A C 1
ATOM 1987 O O . ASN A 1 259 ? 20.270 -14.911 22.934 1.00 93.31 259 ASN A O 1
ATOM 1991 N N . PHE A 1 260 ? 20.555 -12.782 22.355 1.00 94.31 260 PHE A N 1
ATOM 1992 C CA . PHE A 1 260 ? 19.307 -12.720 21.591 1.00 94.31 260 PHE A CA 1
ATOM 1993 C C . PHE A 1 260 ? 19.304 -13.679 20.394 1.00 94.31 260 PHE A C 1
ATOM 1995 O O . PHE A 1 260 ? 18.290 -14.291 20.090 1.00 94.31 260 PHE A O 1
ATOM 2002 N N . SER A 1 261 ? 20.464 -13.880 19.763 1.00 93.12 261 SER A N 1
ATOM 2003 C CA . SER A 1 261 ? 20.625 -14.780 18.615 1.00 93.12 261 SER A CA 1
ATOM 2004 C C . SER A 1 261 ? 20.458 -16.265 18.947 1.00 93.12 261 SER A C 1
ATOM 2006 O O . SER A 1 261 ? 20.439 -17.078 18.031 1.00 93.12 261 SER A O 1
ATOM 2008 N N . THR A 1 262 ? 20.410 -16.645 20.229 1.00 94.44 262 THR A N 1
ATOM 2009 C CA . THR A 1 262 ? 20.174 -18.039 20.636 1.00 94.44 262 THR A CA 1
ATOM 2010 C C . THR A 1 262 ? 18.700 -18.324 20.908 1.00 94.44 262 THR A C 1
ATOM 2012 O O . THR A 1 262 ? 18.359 -19.456 21.232 1.00 94.44 262 THR A O 1
ATOM 2015 N N . ILE A 1 263 ? 17.836 -17.308 20.839 1.00 92.88 263 ILE A N 1
ATOM 2016 C CA . ILE A 1 263 ? 16.397 -17.450 21.056 1.00 92.88 263 ILE A CA 1
ATOM 2017 C C . ILE A 1 263 ? 15.765 -17.919 19.746 1.00 92.88 263 ILE A C 1
ATOM 2019 O O . ILE A 1 263 ? 16.085 -17.387 18.684 1.00 92.88 263 ILE A O 1
ATOM 2023 N N . ASN A 1 264 ? 14.872 -18.908 19.817 1.00 91.75 264 ASN A N 1
ATOM 2024 C CA . ASN A 1 264 ? 14.120 -19.349 18.648 1.00 91.75 264 ASN A CA 1
ATOM 2025 C C . ASN A 1 264 ? 13.205 -18.200 18.163 1.00 91.75 264 ASN A C 1
ATOM 2027 O O . ASN A 1 264 ? 12.372 -17.743 18.948 1.00 91.75 264 ASN A O 1
ATOM 2031 N N . PRO A 1 265 ? 13.335 -17.717 16.912 1.00 86.31 265 PRO A N 1
ATOM 2032 C CA . PRO A 1 265 ? 12.513 -16.618 16.411 1.00 86.31 265 PRO A CA 1
ATOM 2033 C C . PRO A 1 265 ? 11.010 -16.929 16.457 1.00 86.31 265 PRO A C 1
ATOM 2035 O O . PRO A 1 265 ? 10.227 -16.033 16.758 1.00 86.31 265 PRO A O 1
ATOM 2038 N N . ASP A 1 266 ? 10.615 -18.193 16.278 1.00 86.50 266 ASP A N 1
ATOM 2039 C CA . ASP A 1 266 ? 9.206 -18.608 16.281 1.00 86.50 266 ASP A CA 1
ATOM 2040 C C . ASP A 1 266 ? 8.561 -18.561 17.676 1.00 86.50 266 ASP A C 1
ATOM 2042 O O . ASP A 1 266 ? 7.341 -18.663 17.806 1.00 86.50 266 ASP A O 1
ATOM 2046 N N . THR A 1 267 ? 9.362 -18.430 18.740 1.00 91.06 267 THR A N 1
ATOM 2047 C CA . THR A 1 267 ? 8.857 -18.344 20.118 1.00 91.06 267 THR A CA 1
ATOM 2048 C C . THR A 1 267 ? 8.853 -16.919 20.664 1.00 91.06 267 THR A C 1
ATOM 2050 O O . THR A 1 267 ? 8.377 -16.698 21.777 1.00 91.06 267 THR A O 1
ATOM 2053 N N . LEU A 1 268 ? 9.350 -15.932 19.915 1.00 93.75 268 LEU A N 1
ATOM 2054 C CA . LEU A 1 268 ? 9.386 -14.547 20.376 1.00 93.75 268 LEU A CA 1
ATOM 2055 C C . LEU A 1 268 ? 7.978 -13.960 20.528 1.00 93.75 268 LEU A C 1
ATOM 2057 O O . LEU A 1 268 ? 7.093 -14.153 19.697 1.00 93.75 268 LEU A O 1
ATOM 2061 N N . VAL A 1 269 ? 7.785 -13.183 21.594 1.00 94.75 269 VAL A N 1
ATOM 2062 C CA . VAL A 1 269 ? 6.562 -12.401 21.813 1.00 94.75 269 VAL A CA 1
ATOM 2063 C C . VAL A 1 269 ? 6.874 -10.931 21.576 1.00 94.75 269 VAL A C 1
ATOM 2065 O O . VAL A 1 269 ? 7.689 -10.349 22.290 1.00 94.75 269 VAL A O 1
ATOM 2068 N N . HIS A 1 270 ? 6.232 -10.317 20.590 1.00 92.81 270 HIS A N 1
ATOM 2069 C CA . HIS A 1 270 ? 6.476 -8.920 20.239 1.00 92.81 270 HIS A CA 1
ATOM 2070 C C . HIS A 1 270 ? 5.594 -7.958 21.042 1.00 92.81 270 HIS A C 1
ATOM 2072 O O . HIS A 1 270 ? 4.456 -8.271 21.394 1.00 92.81 270 HIS A O 1
ATOM 2078 N N . PHE A 1 271 ? 6.143 -6.783 21.347 1.00 92.56 271 PHE A N 1
ATOM 2079 C CA . PHE A 1 271 ? 5.467 -5.720 22.080 1.00 92.56 271 PHE A CA 1
ATOM 2080 C C . PHE A 1 271 ? 5.702 -4.365 21.412 1.00 92.56 271 PHE A C 1
ATOM 2082 O O . PHE A 1 271 ? 6.831 -4.022 21.070 1.00 92.56 271 PHE A O 1
ATOM 2089 N N . ASP A 1 272 ? 4.659 -3.535 21.364 1.00 86.31 272 ASP A N 1
ATOM 2090 C CA . ASP A 1 272 ? 4.770 -2.161 20.851 1.00 86.31 272 ASP A CA 1
ATOM 2091 C C . ASP A 1 272 ? 5.523 -1.234 21.820 1.00 86.31 272 ASP A C 1
ATOM 2093 O O . ASP A 1 272 ? 6.170 -0.265 21.425 1.00 86.31 272 ASP A O 1
ATOM 2097 N N . THR A 1 273 ? 5.439 -1.504 23.132 1.00 92.00 273 THR A N 1
ATOM 2098 C CA . THR A 1 273 ? 6.047 -0.663 24.176 1.00 92.00 273 THR A CA 1
ATOM 2099 C C . THR A 1 273 ? 6.633 -1.482 25.324 1.00 92.00 273 THR A C 1
ATOM 2101 O O . THR A 1 273 ? 6.119 -2.539 25.697 1.00 92.00 273 THR A O 1
ATOM 2104 N N . THR A 1 274 ? 7.668 -0.941 25.977 1.00 94.81 274 THR A N 1
ATOM 2105 C CA . THR A 1 274 ? 8.235 -1.527 27.205 1.00 94.81 274 THR A CA 1
ATOM 2106 C C . THR A 1 274 ? 7.216 -1.607 28.343 1.00 94.81 274 THR A C 1
ATOM 2108 O O . THR A 1 274 ? 7.233 -2.567 29.110 1.00 94.81 274 THR A O 1
ATOM 2111 N N . ALA A 1 275 ? 6.304 -0.634 28.440 1.00 94.38 275 ALA A N 1
ATOM 2112 C CA . ALA A 1 275 ? 5.249 -0.624 29.450 1.00 94.38 275 ALA A CA 1
ATOM 2113 C C . ALA A 1 275 ? 4.257 -1.785 29.249 1.00 94.38 275 ALA A C 1
ATOM 2115 O O . ALA A 1 275 ? 3.867 -2.436 30.220 1.00 94.38 275 ALA A O 1
ATOM 2116 N N . GLY A 1 276 ? 3.892 -2.084 27.995 1.00 93.69 276 GLY A N 1
ATOM 2117 C CA . GLY A 1 276 ? 3.053 -3.233 27.645 1.00 93.69 276 GLY A CA 1
ATOM 2118 C C . GLY A 1 276 ? 3.705 -4.564 28.021 1.00 93.69 276 GLY A C 1
ATOM 2119 O O . GLY A 1 276 ? 3.080 -5.391 28.685 1.00 93.69 276 GLY A O 1
ATOM 2120 N N . ALA A 1 277 ? 4.989 -4.726 27.700 1.00 95.88 277 ALA A N 1
ATOM 2121 C CA . ALA A 1 277 ? 5.767 -5.906 28.069 1.00 95.88 277 ALA A CA 1
ATOM 2122 C C . ALA A 1 277 ? 5.867 -6.107 29.591 1.00 95.88 277 ALA A C 1
ATOM 2124 O O . ALA A 1 277 ? 5.636 -7.206 30.096 1.00 95.88 277 ALA A O 1
ATOM 2125 N N . GLN A 1 278 ? 6.141 -5.038 30.344 1.00 95.31 278 GLN A N 1
ATOM 2126 C CA . GLN A 1 278 ? 6.194 -5.091 31.808 1.00 95.31 278 GLN A CA 1
ATOM 2127 C C . GLN A 1 278 ? 4.838 -5.451 32.421 1.00 95.31 278 GLN A C 1
ATOM 2129 O O . GLN A 1 278 ? 4.780 -6.256 33.352 1.00 95.31 278 GLN A O 1
ATOM 2134 N N . LYS A 1 279 ? 3.738 -4.913 31.877 1.00 96.25 279 LYS A N 1
ATOM 2135 C CA . LYS A 1 279 ? 2.374 -5.287 32.280 1.00 96.25 279 LYS A CA 1
ATOM 2136 C C . LYS A 1 279 ? 2.077 -6.765 31.990 1.00 96.25 279 LYS A C 1
ATOM 2138 O O . LYS A 1 279 ? 1.354 -7.392 32.757 1.00 96.25 279 LYS A O 1
ATOM 2143 N N . ALA A 1 280 ? 2.670 -7.325 30.936 1.00 95.44 280 ALA A N 1
ATOM 2144 C CA . ALA A 1 280 ? 2.610 -8.748 30.594 1.00 95.44 280 ALA A CA 1
ATOM 2145 C C . ALA A 1 280 ? 3.600 -9.632 31.389 1.00 95.44 280 ALA A C 1
ATOM 2147 O O . ALA A 1 280 ? 3.680 -10.840 31.149 1.00 95.44 280 ALA A O 1
ATOM 2148 N N . GLY A 1 281 ? 4.346 -9.054 32.339 1.00 96.31 281 GLY A N 1
ATOM 2149 C CA . GLY A 1 281 ? 5.246 -9.779 33.237 1.00 96.31 281 GLY A CA 1
ATOM 2150 C C . GLY A 1 281 ? 6.664 -9.997 32.707 1.00 96.31 281 GLY A C 1
ATOM 2151 O O . GLY A 1 281 ? 7.367 -10.847 33.244 1.00 96.31 281 GLY A O 1
ATOM 2152 N N . TYR A 1 282 ? 7.087 -9.260 31.678 1.00 96.88 282 TYR A N 1
ATOM 2153 C CA . TYR A 1 282 ? 8.463 -9.307 31.181 1.00 96.88 282 TYR A CA 1
ATOM 2154 C C . TYR A 1 282 ? 9.357 -8.290 31.903 1.00 96.88 282 TYR A C 1
ATOM 2156 O O . TYR A 1 282 ? 8.952 -7.156 32.175 1.00 96.88 282 TYR A O 1
ATOM 2164 N N . ASP A 1 283 ? 10.599 -8.677 32.175 1.00 97.31 283 ASP A N 1
ATOM 2165 C CA . ASP A 1 283 ? 11.630 -7.819 32.750 1.00 97.31 283 ASP A CA 1
ATOM 2166 C C . ASP A 1 283 ? 12.552 -7.262 31.661 1.00 97.31 283 ASP A C 1
ATO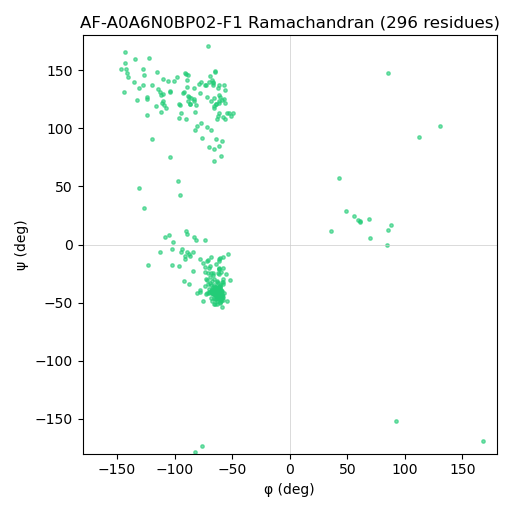M 2168 O O . ASP A 1 283 ? 12.865 -7.923 30.677 1.00 97.31 283 ASP A O 1
ATOM 2172 N N . LEU A 1 284 ? 13.010 -6.020 31.816 1.00 97.25 284 LEU A N 1
ATOM 2173 C CA . LEU A 1 284 ? 13.874 -5.388 30.818 1.00 97.25 284 LEU A CA 1
ATOM 2174 C C . LEU A 1 284 ? 15.275 -6.010 30.850 1.00 97.25 284 LEU A C 1
ATOM 2176 O O . LEU A 1 284 ? 15.920 -6.011 31.901 1.00 97.25 284 LEU A O 1
ATOM 2180 N N . CYS A 1 285 ? 15.783 -6.468 29.702 1.00 97.06 285 CYS A N 1
ATOM 2181 C CA . CYS A 1 285 ? 17.142 -6.994 29.596 1.00 97.06 285 CYS A CA 1
ATOM 2182 C C . CYS A 1 285 ? 18.172 -5.930 30.019 1.00 97.06 285 CYS A C 1
ATOM 2184 O O . CYS A 1 285 ? 18.239 -4.832 29.452 1.00 97.06 285 CYS A O 1
ATOM 2186 N N . ALA A 1 286 ? 19.029 -6.264 30.988 1.00 96.69 286 ALA A N 1
ATOM 2187 C CA . ALA A 1 286 ? 20.029 -5.349 31.550 1.00 96.69 286 ALA A CA 1
ATOM 2188 C C . ALA A 1 286 ? 21.034 -4.820 30.514 1.00 96.69 286 ALA A C 1
ATOM 2190 O O . ALA A 1 286 ? 21.637 -3.763 30.712 1.00 96.69 286 ALA A O 1
ATOM 2191 N N . HIS A 1 287 ? 21.227 -5.552 29.417 1.00 96.50 287 HIS A N 1
ATOM 2192 C CA . HIS A 1 287 ? 22.159 -5.198 28.352 1.00 96.50 287 HIS A CA 1
ATOM 2193 C C . HIS A 1 287 ? 21.536 -4.288 27.287 1.00 96.50 287 HIS A C 1
ATOM 2195 O O . HIS A 1 287 ? 22.222 -3.394 26.804 1.00 96.50 287 HIS A O 1
ATOM 2201 N N . CYS A 1 288 ? 20.245 -4.448 26.981 1.00 95.62 288 CYS A N 1
ATOM 2202 C CA . CYS A 1 288 ? 19.524 -3.552 26.069 1.00 95.62 288 CYS A CA 1
ATOM 2203 C C . CYS A 1 288 ? 19.136 -2.224 26.744 1.00 95.62 288 CYS A C 1
ATOM 2205 O O . CYS A 1 288 ? 19.203 -1.162 26.126 1.00 95.62 288 CYS A O 1
ATOM 2207 N N . PHE A 1 289 ? 18.730 -2.275 28.019 1.00 95.88 289 PHE A N 1
ATOM 2208 C CA . PHE A 1 289 ? 18.112 -1.141 28.725 1.00 95.88 289 PHE A CA 1
ATOM 2209 C C . PHE A 1 289 ? 18.965 -0.552 29.858 1.00 95.88 289 PHE A C 1
ATOM 2211 O O . PHE A 1 289 ? 18.609 0.491 30.415 1.00 95.88 289 PHE A O 1
ATOM 2218 N N . GLY A 1 290 ? 20.093 -1.187 30.187 1.00 95.25 290 GLY A N 1
ATOM 2219 C CA . GLY A 1 290 ? 20.965 -0.814 31.299 1.00 95.25 290 GLY A CA 1
ATOM 2220 C C . GLY A 1 290 ? 20.532 -1.421 32.640 1.00 95.25 290 GLY A C 1
ATOM 2221 O O . GLY A 1 290 ? 19.345 -1.569 32.932 1.00 95.25 290 GLY A O 1
ATOM 2222 N N . LYS A 1 291 ? 21.516 -1.719 33.500 1.00 93.25 291 LYS A N 1
ATOM 2223 C CA . LYS A 1 291 ? 21.313 -2.394 34.799 1.00 93.25 291 LYS A CA 1
ATOM 2224 C C . LYS A 1 291 ? 20.359 -1.668 35.753 1.00 93.25 291 LYS A C 1
ATOM 2226 O O . LYS A 1 291 ? 19.706 -2.312 36.561 1.00 93.25 291 LYS A O 1
ATOM 2231 N N . ALA A 1 292 ? 20.275 -0.340 35.664 1.00 92.00 292 ALA A N 1
ATOM 2232 C CA . ALA A 1 292 ? 19.404 0.462 36.523 1.00 92.00 292 ALA A CA 1
ATOM 2233 C C . ALA A 1 292 ? 17.906 0.236 36.245 1.00 92.00 292 ALA A C 1
ATOM 2235 O O . ALA A 1 292 ? 17.081 0.484 37.117 1.00 92.00 292 ALA A O 1
ATOM 2236 N N . LYS A 1 293 ? 17.556 -0.208 35.029 1.00 90.19 293 LYS A N 1
ATOM 2237 C CA . LYS A 1 293 ? 16.166 -0.420 34.595 1.00 90.19 293 LYS A CA 1
ATOM 2238 C C . LYS A 1 293 ? 15.752 -1.892 34.597 1.00 90.19 293 LYS A C 1
ATOM 2240 O O . LYS A 1 293 ? 14.559 -2.181 34.565 1.00 90.19 293 LYS A O 1
ATOM 2245 N N . SER A 1 294 ? 16.712 -2.814 34.619 1.00 89.69 294 SER A N 1
ATOM 2246 C CA . SER A 1 294 ? 16.449 -4.248 34.745 1.00 89.69 294 SER A CA 1
ATOM 2247 C C . SER A 1 294 ? 16.147 -4.617 36.192 1.00 89.69 294 SER A C 1
ATOM 2249 O O . SER A 1 294 ? 16.859 -4.171 37.095 1.00 89.69 294 SER A O 1
ATOM 2251 N N . LYS A 1 295 ? 15.157 -5.484 36.425 1.00 84.88 295 LYS A N 1
ATOM 2252 C CA . LYS A 1 295 ? 15.006 -6.093 37.748 1.00 84.88 295 LYS A CA 1
ATOM 2253 C C . LYS A 1 295 ? 16.188 -7.033 38.022 1.00 84.88 295 LYS A C 1
ATOM 2255 O O . LYS A 1 295 ? 16.640 -7.717 37.102 1.00 84.88 295 LYS A O 1
ATOM 2260 N N . PRO A 1 296 ? 16.706 -7.082 39.261 1.00 76.00 296 PRO A N 1
ATOM 2261 C CA . PRO A 1 296 ? 17.663 -8.111 39.637 1.00 76.00 296 PRO A CA 1
ATOM 2262 C C . PRO A 1 296 ? 16.991 -9.480 39.484 1.00 76.00 296 PRO A C 1
ATOM 2264 O O . PRO A 1 296 ? 15.885 -9.677 39.993 1.00 76.00 296 PRO A O 1
ATOM 2267 N N . LYS A 1 297 ? 17.647 -10.401 38.764 1.00 68.38 297 LYS A N 1
ATOM 2268 C CA . LYS A 1 297 ? 17.187 -11.790 38.652 1.00 68.38 297 LYS A CA 1
ATOM 2269 C C . LYS A 1 297 ? 17.064 -12.363 40.063 1.00 68.38 297 LYS A C 1
ATOM 2271 O O . LYS A 1 297 ? 18.031 -12.299 40.822 1.00 68.38 297 LYS A O 1
ATOM 2276 N N . ARG A 1 298 ? 15.859 -12.815 40.411 1.00 59.59 298 ARG A N 1
ATOM 2277 C CA . ARG A 1 298 ? 15.608 -13.569 41.641 1.00 59.59 298 ARG A CA 1
ATOM 2278 C C . ARG A 1 298 ? 16.097 -14.997 41.487 1.00 59.59 298 ARG A C 1
ATOM 2280 O O . ARG A 1 298 ? 16.035 -15.501 40.344 1.00 59.59 298 ARG A O 1
#

Radius of gyration: 26.74 Å; Cα contacts (8 Å, |Δi|>4): 367; chains: 1; bounding box: 64×31×92 Å

Solvent-accessible surface area (backbone atoms only — not comparable to full-atom values): 17104 Å² total; per-residue (Å²): 134,61,68,68,63,52,53,52,52,50,55,47,53,52,50,57,63,50,50,53,58,54,51,50,52,50,51,52,50,50,57,52,58,50,47,50,32,58,57,50,35,54,48,40,53,51,51,43,52,51,40,48,74,70,71,41,80,83,42,71,63,52,59,54,36,51,54,51,36,56,52,30,52,50,52,36,52,53,41,50,50,54,49,54,52,50,55,50,53,54,50,59,73,68,47,92,59,32,32,45,30,36,39,34,19,27,83,86,66,48,52,38,55,49,30,32,44,32,45,43,50,83,83,52,91,78,68,83,72,72,50,61,30,58,18,38,84,76,4,40,34,64,33,78,44,79,62,82,70,72,84,67,90,77,79,78,84,64,64,73,58,58,53,49,49,52,53,44,49,51,30,63,76,66,65,49,85,64,88,69,72,76,79,74,78,82,86,74,94,63,88,70,80,53,24,29,44,35,34,24,29,72,86,69,50,76,80,50,64,52,91,62,65,52,62,68,84,77,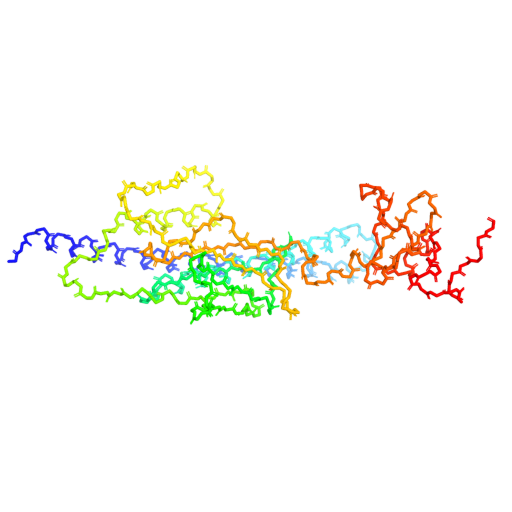43,62,44,81,49,79,43,72,41,61,56,62,62,70,68,34,54,53,64,35,29,38,26,38,74,88,80,30,32,32,37,38,68,89,44,71,49,88,86,58,55,61,89,77,54,63,76,91,59,52,44,69,24,72,42,73,66,58,35,43,75,73,66,31,39,46,30,41,69,49,66,35,65,92,65,19,70,80,86,128

Secondary structure (DSSP, 8-state):
--HHHHHHHHHHHHHHHHHHHHHHHHHHHHHHHHHHHHHHHHHHHHHHHHHHHTT-TT-HHHHHHHHHHHHHHHHHHHHHHHHHHHHHHHHHHT-SS-EEEEEEEETT--B--S-EEEEEETT-TT-TT-EEEE--TTSEEEEE--------SS-PPPHHHHHHHHHHHHHHHTT-------------S--PPPEEEEEE-TTS-EEEE-SSPB-SSS--EEEEEEE-GGGGT-GGGSEEE-TTT-EEEEGGG--GGG-GGGS-GGG-EEES-HHHHHHTTPEEPHHHH-TTTSPPP-